Protein AF-A0AAD9D7L5-F1 (afdb_monomer_lite)

pLDDT: mean 93.67, std 9.61, range [41.91, 98.69]

Structure (mmCIF, N/CA/C/O backbone):
data_AF-A0AAD9D7L5-F1
#
_entry.id   AF-A0AAD9D7L5-F1
#
loop_
_atom_site.group_PDB
_atom_site.id
_atom_site.type_symbol
_atom_site.label_atom_id
_atom_site.label_alt_id
_atom_site.label_comp_id
_atom_site.label_asym_id
_atom_site.label_entity_id
_atom_site.label_seq_id
_atom_site.pdbx_PDB_ins_code
_atom_site.Cartn_x
_atom_site.Cartn_y
_atom_site.Cartn_z
_atom_site.occupancy
_atom_site.B_iso_or_equiv
_atom_site.auth_seq_id
_atom_site.auth_comp_id
_atom_site.auth_asym_id
_atom_site.auth_atom_id
_atom_site.pdbx_PDB_model_num
ATOM 1 N N . MET A 1 1 ? -12.116 4.688 -32.430 1.00 71.94 1 MET A N 1
ATOM 2 C CA . MET A 1 1 ? -11.243 4.153 -31.362 1.00 71.94 1 MET A CA 1
ATOM 3 C C . MET A 1 1 ? -9.880 4.795 -31.527 1.00 71.94 1 MET A C 1
ATOM 5 O O . MET A 1 1 ? -9.403 4.830 -32.652 1.00 71.94 1 MET A O 1
ATOM 9 N N . ILE A 1 2 ? -9.302 5.358 -30.466 1.00 81.12 2 ILE A N 1
ATOM 10 C CA . ILE A 1 2 ? -7.922 5.867 -30.509 1.00 81.12 2 ILE A CA 1
ATOM 11 C C . ILE A 1 2 ? -7.004 4.633 -30.511 1.00 81.12 2 ILE A C 1
ATOM 13 O O . ILE A 1 2 ? -7.191 3.784 -29.635 1.00 81.12 2 ILE A O 1
ATOM 17 N N . PRO A 1 3 ? -6.096 4.463 -31.491 1.00 88.81 3 PRO A N 1
ATOM 18 C CA . PRO A 1 3 ? -5.187 3.322 -31.501 1.00 88.81 3 PRO A CA 1
ATOM 19 C C . PRO A 1 3 ? -4.292 3.359 -30.258 1.00 88.81 3 PRO A C 1
ATOM 21 O O . PRO A 1 3 ? -3.844 4.429 -29.842 1.00 88.81 3 PRO A O 1
ATOM 24 N N . LEU A 1 4 ? -4.049 2.196 -29.652 1.00 91.31 4 LEU A N 1
ATOM 25 C CA . LEU A 1 4 ? -3.085 2.085 -28.559 1.00 91.31 4 LEU A CA 1
ATOM 26 C C . LEU A 1 4 ? -1.665 2.320 -29.093 1.00 91.31 4 LEU A C 1
ATOM 28 O O . LEU A 1 4 ? -1.385 1.929 -30.231 1.00 91.31 4 LEU A O 1
ATOM 32 N N . PRO A 1 5 ? -0.774 2.935 -28.295 1.00 93.75 5 PRO A N 1
ATOM 33 C CA . PRO A 1 5 ? 0.618 3.095 -28.687 1.00 93.75 5 PRO A CA 1
ATOM 34 C C . PRO A 1 5 ? 1.273 1.726 -28.877 1.00 93.75 5 PRO A C 1
ATOM 36 O O . PRO A 1 5 ? 0.956 0.769 -28.166 1.00 93.75 5 PRO A O 1
ATOM 39 N N . THR A 1 6 ? 2.212 1.635 -29.815 1.00 95.56 6 THR A N 1
ATOM 40 C CA . THR A 1 6 ? 3.075 0.457 -29.925 1.00 95.56 6 THR A CA 1
ATOM 41 C C . THR A 1 6 ? 4.044 0.407 -28.745 1.00 95.56 6 THR A C 1
ATOM 43 O O . THR A 1 6 ? 4.292 1.413 -28.071 1.00 95.56 6 THR A O 1
ATOM 46 N N . PHE A 1 7 ? 4.625 -0.767 -28.492 1.00 94.62 7 PHE A N 1
ATOM 47 C CA . PHE A 1 7 ? 5.627 -0.912 -27.437 1.00 94.62 7 PHE A CA 1
ATOM 48 C C . PHE A 1 7 ? 6.818 0.033 -27.666 1.00 94.62 7 PHE A C 1
ATOM 50 O O . PHE A 1 7 ? 7.232 0.726 -26.740 1.00 94.62 7 PHE A O 1
ATOM 57 N N . GLU A 1 8 ? 7.306 0.149 -28.903 1.00 95.62 8 GLU A N 1
ATOM 58 C CA . GLU A 1 8 ? 8.408 1.052 -29.264 1.00 95.62 8 GLU A CA 1
ATOM 59 C C . GLU A 1 8 ? 8.083 2.525 -28.977 1.00 95.62 8 GLU A C 1
ATOM 61 O O . GLU A 1 8 ? 8.898 3.237 -28.393 1.00 95.62 8 GLU A O 1
ATOM 66 N N . GLN A 1 9 ? 6.865 2.976 -29.305 1.00 95.69 9 GLN A N 1
ATOM 67 C CA . GLN A 1 9 ? 6.417 4.346 -29.029 1.00 95.69 9 GLN A CA 1
ATOM 68 C C . GLN A 1 9 ? 6.373 4.657 -27.529 1.00 95.69 9 GLN A C 1
ATOM 70 O O . GLN A 1 9 ? 6.647 5.789 -27.119 1.00 95.69 9 GLN A O 1
ATOM 75 N N . LEU A 1 10 ? 6.027 3.660 -26.711 1.00 95.62 10 LEU A N 1
ATOM 76 C CA . LEU A 1 10 ? 5.966 3.790 -25.259 1.00 95.62 10 LEU A CA 1
ATOM 77 C C . LEU A 1 10 ? 7.346 3.647 -24.596 1.00 95.62 10 LEU A C 1
ATOM 79 O O . LEU A 1 10 ? 7.545 4.168 -23.502 1.00 95.62 10 LEU A O 1
ATOM 83 N N . SER A 1 11 ? 8.312 3.012 -25.264 1.00 95.69 11 SER A N 1
ATOM 84 C CA . SER A 1 11 ? 9.635 2.656 -24.727 1.00 95.69 11 SER A CA 1
ATOM 85 C C . SER A 1 11 ? 10.658 3.798 -24.758 1.00 95.69 11 SER A C 1
ATOM 87 O O . SER A 1 11 ? 11.853 3.586 -24.946 1.00 95.69 11 SER A O 1
ATOM 89 N N . THR A 1 12 ? 10.199 5.034 -24.559 1.00 97.25 12 THR A N 1
ATOM 90 C CA . THR A 1 12 ? 11.064 6.214 -24.446 1.00 97.25 12 THR A CA 1
ATOM 91 C C . THR A 1 12 ? 10.778 6.953 -23.146 1.00 97.25 12 THR A C 1
ATOM 93 O O . THR A 1 12 ? 9.644 6.968 -22.661 1.00 97.25 12 THR A O 1
ATOM 96 N N . VAL A 1 13 ? 11.801 7.606 -22.584 1.00 97.31 13 VAL A N 1
ATOM 97 C CA . VAL A 1 13 ? 11.660 8.389 -21.344 1.00 97.31 13 VAL A CA 1
ATOM 98 C C . VAL A 1 13 ? 10.530 9.428 -21.449 1.00 97.31 13 VAL A C 1
ATOM 100 O O . VAL A 1 13 ? 9.683 9.444 -20.553 1.00 97.31 13 VAL A O 1
ATOM 103 N N . PRO A 1 14 ? 10.432 10.252 -22.519 1.00 97.94 14 PRO A N 1
ATOM 104 C CA . PRO A 1 14 ? 9.360 11.240 -22.621 1.00 97.94 14 PRO A CA 1
ATOM 105 C C . PRO A 1 14 ? 7.969 10.603 -22.698 1.00 97.94 14 PRO A C 1
ATOM 107 O O . PRO A 1 14 ? 7.055 11.081 -22.023 1.00 97.94 14 PRO A O 1
ATOM 110 N N . SER A 1 15 ? 7.799 9.515 -23.462 1.00 97.50 15 SER A N 1
ATOM 111 C CA . SER A 1 15 ? 6.505 8.827 -23.565 1.00 97.50 15 SER A CA 1
ATOM 112 C C . SER A 1 15 ? 6.079 8.205 -22.236 1.00 97.50 15 SER A C 1
ATOM 114 O O . SER A 1 15 ? 4.926 8.373 -21.832 1.00 97.50 15 SER A O 1
ATOM 116 N N . MET A 1 16 ? 6.989 7.532 -21.523 1.00 98.19 16 MET A N 1
ATOM 117 C CA . MET A 1 16 ? 6.684 6.941 -20.216 1.00 98.19 16 MET A CA 1
ATOM 118 C C . MET A 1 16 ? 6.339 8.006 -19.178 1.00 98.19 16 MET A C 1
ATOM 120 O O . MET A 1 16 ? 5.327 7.877 -18.492 1.00 98.19 16 MET A O 1
ATOM 124 N N . ALA A 1 17 ? 7.135 9.077 -19.096 1.00 98.25 17 ALA A N 1
ATOM 125 C CA . ALA A 1 17 ? 6.890 10.175 -18.166 1.00 98.25 17 ALA A CA 1
ATOM 126 C C . ALA A 1 17 ? 5.546 10.858 -18.454 1.00 98.25 17 ALA A C 1
ATOM 128 O O . ALA A 1 17 ? 4.742 11.055 -17.544 1.00 98.25 17 ALA A O 1
ATOM 129 N N . THR A 1 18 ? 5.262 11.151 -19.727 1.00 98.00 18 THR A N 1
ATOM 130 C CA . THR A 1 18 ? 3.978 11.732 -20.148 1.00 98.00 18 THR A CA 1
ATOM 131 C C . THR A 1 18 ? 2.817 10.819 -19.767 1.00 98.00 18 THR A C 1
ATOM 133 O O . THR A 1 18 ? 1.838 11.275 -19.183 1.00 98.00 18 THR A O 1
ATOM 136 N N . THR A 1 19 ? 2.939 9.517 -20.024 1.00 97.94 19 THR A N 1
ATOM 137 C CA . THR A 1 19 ? 1.902 8.530 -19.698 1.00 97.94 19 THR A CA 1
ATOM 138 C C . THR A 1 19 ? 1.671 8.422 -18.188 1.00 97.94 19 THR A C 1
ATOM 140 O O . THR A 1 19 ? 0.525 8.459 -17.744 1.00 97.94 19 THR A O 1
ATOM 143 N N . ALA A 1 20 ? 2.734 8.357 -17.381 1.00 98.38 20 ALA A N 1
ATOM 144 C CA . ALA A 1 20 ? 2.629 8.327 -15.922 1.00 98.38 20 ALA A CA 1
ATOM 145 C C . ALA A 1 20 ? 1.966 9.599 -15.365 1.0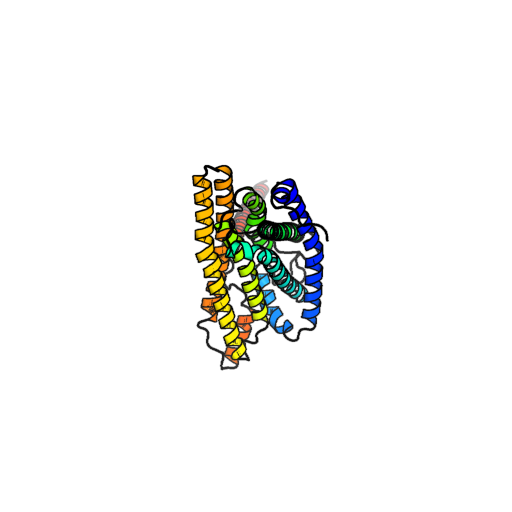0 98.38 20 ALA A C 1
ATOM 147 O O . ALA A 1 20 ? 1.115 9.516 -14.482 1.00 98.38 20 ALA A O 1
ATOM 148 N N . LEU A 1 21 ? 2.288 10.775 -15.916 1.00 98.50 21 LEU A N 1
ATOM 149 C CA . LEU A 1 21 ? 1.649 12.039 -15.536 1.00 98.50 21 LEU A CA 1
ATOM 150 C C . LEU A 1 21 ? 0.170 12.090 -15.937 1.00 98.50 21 LEU A C 1
ATOM 152 O O . LEU A 1 21 ? -0.657 12.554 -15.154 1.00 98.50 21 LEU A O 1
ATOM 156 N N . LEU A 1 22 ? -0.187 11.579 -17.118 1.00 98.19 22 LEU A N 1
ATOM 157 C CA . LEU A 1 22 ? -1.586 11.447 -17.531 1.00 98.19 22 LEU A CA 1
ATOM 158 C C . LEU A 1 22 ? -2.364 10.531 -16.578 1.00 98.19 22 LEU A C 1
ATOM 160 O O . LEU A 1 22 ? -3.476 10.878 -16.175 1.00 98.19 22 LEU A O 1
ATOM 164 N N . PHE A 1 23 ? -1.771 9.413 -16.148 1.00 98.56 23 PHE A N 1
ATOM 165 C CA . PHE A 1 23 ? -2.361 8.573 -15.108 1.00 98.56 23 PHE A CA 1
ATOM 166 C C . PHE A 1 23 ? -2.461 9.298 -13.761 1.00 98.56 23 PHE A C 1
ATOM 168 O O . PHE A 1 23 ? -3.504 9.220 -13.120 1.00 98.56 23 PHE A O 1
ATOM 175 N N . ALA A 1 24 ? -1.451 10.066 -13.346 1.00 98.44 24 ALA A N 1
ATOM 176 C CA . ALA A 1 24 ? -1.520 10.862 -12.117 1.00 98.44 24 ALA A CA 1
ATOM 177 C C . ALA A 1 24 ? -2.679 11.879 -12.146 1.00 98.44 24 ALA A C 1
ATOM 179 O O . ALA A 1 24 ? -3.421 12.022 -11.168 1.00 98.44 24 ALA A O 1
ATOM 180 N N . ILE A 1 25 ? -2.898 12.544 -13.285 1.00 98.31 25 ILE A N 1
ATOM 181 C CA . ILE A 1 25 ? -4.044 13.443 -13.500 1.00 98.31 25 ILE A CA 1
ATOM 182 C C . ILE A 1 25 ? -5.359 12.661 -13.423 1.00 98.31 25 ILE A C 1
ATOM 184 O O . ILE A 1 25 ? -6.292 13.079 -12.734 1.00 98.31 25 ILE A O 1
ATOM 188 N N . PHE A 1 26 ? -5.432 11.504 -14.082 1.00 98.12 26 PHE A N 1
ATOM 189 C CA . PHE A 1 26 ? -6.598 10.627 -14.017 1.00 98.12 26 PHE A CA 1
ATOM 190 C C . PHE A 1 26 ? -6.929 10.213 -12.573 1.00 98.12 26 PHE A C 1
ATOM 192 O O . PHE A 1 26 ? -8.091 10.299 -12.161 1.00 98.12 26 PHE A O 1
ATOM 199 N N . TRP A 1 27 ? -5.927 9.823 -11.781 1.00 98.19 27 TRP A N 1
ATOM 200 C CA . TRP A 1 27 ? -6.101 9.442 -10.377 1.00 98.19 27 TRP A CA 1
ATOM 201 C C . TRP A 1 27 ? -6.512 10.618 -9.492 1.00 98.19 27 TRP A C 1
ATOM 203 O O . TRP A 1 27 ? -7.373 10.445 -8.629 1.00 98.19 27 TRP A O 1
ATOM 213 N N . THR A 1 28 ? -6.008 11.823 -9.779 1.00 97.75 28 THR A N 1
ATOM 214 C CA . THR A 1 28 ? -6.399 13.067 -9.090 1.00 97.75 28 THR A CA 1
ATOM 215 C C . THR A 1 28 ? -7.903 13.328 -9.165 1.00 97.75 28 THR A C 1
ATOM 217 O O . THR A 1 28 ? -8.485 13.870 -8.227 1.00 97.75 28 THR A O 1
ATOM 220 N N . VAL A 1 29 ? -8.553 12.930 -10.260 1.00 97.50 29 VAL A N 1
ATOM 221 C CA . VAL A 1 29 ? -10.006 13.069 -10.423 1.00 97.50 29 VAL A CA 1
ATOM 222 C C . VAL A 1 29 ? -10.738 11.837 -9.892 1.00 97.50 29 VAL A C 1
ATOM 224 O O . VAL A 1 29 ? -11.706 11.952 -9.139 1.00 97.50 29 VAL A O 1
ATOM 227 N N . SER A 1 30 ? -10.284 10.645 -10.274 1.00 97.94 30 SER A N 1
ATOM 228 C CA . SER A 1 30 ? -11.029 9.404 -10.056 1.00 97.94 30 SER A CA 1
ATOM 229 C C . SER A 1 30 ? -11.064 8.973 -8.591 1.00 97.94 30 SER A C 1
ATOM 231 O O . SER A 1 30 ? -12.123 8.559 -8.110 1.00 97.94 30 SER A O 1
ATOM 233 N N . LEU A 1 31 ? -9.949 9.101 -7.861 1.00 97.56 31 LEU A N 1
ATOM 234 C CA . LEU A 1 31 ? -9.873 8.639 -6.473 1.00 97.56 31 LEU A CA 1
ATOM 235 C C . LEU A 1 31 ? -10.731 9.470 -5.522 1.00 97.56 31 LEU A C 1
ATOM 237 O O . LEU A 1 31 ? -11.587 8.873 -4.872 1.00 97.56 31 LEU A O 1
ATOM 241 N N . PRO A 1 32 ? -10.642 10.814 -5.476 1.00 97.31 32 PRO A N 1
ATOM 242 C CA . PRO A 1 32 ? -11.500 11.595 -4.585 1.00 97.31 32 PRO A CA 1
ATOM 243 C C . PRO A 1 32 ? -12.998 11.388 -4.851 1.00 97.31 32 PRO A C 1
ATOM 245 O O . PRO A 1 32 ? -13.811 11.391 -3.923 1.00 97.31 32 PRO A O 1
ATOM 248 N N . LEU A 1 33 ? -13.386 11.176 -6.116 1.00 98.06 33 LEU A N 1
ATOM 249 C CA . LEU A 1 33 ? -14.769 10.857 -6.477 1.00 98.06 33 LEU A CA 1
ATOM 250 C C . LEU A 1 33 ? -15.194 9.476 -5.963 1.00 98.06 33 LEU A C 1
ATOM 252 O O . LEU A 1 33 ? -16.301 9.344 -5.429 1.00 98.06 33 LEU A O 1
ATOM 256 N N . ALA A 1 34 ? -14.343 8.458 -6.113 1.00 98.06 34 ALA A N 1
ATOM 257 C CA . ALA A 1 34 ? -14.587 7.122 -5.576 1.00 98.06 34 ALA A CA 1
ATOM 258 C C . ALA A 1 34 ? -14.677 7.152 -4.044 1.00 98.06 34 ALA A C 1
ATOM 260 O O . ALA A 1 34 ? -15.661 6.670 -3.476 1.00 98.06 34 ALA A O 1
ATOM 261 N N . GLU A 1 35 ? -13.726 7.815 -3.387 1.00 97.31 35 GLU A N 1
ATOM 262 C CA . GLU A 1 35 ? -13.675 7.966 -1.937 1.00 97.31 35 GLU A CA 1
ATOM 263 C C . GLU A 1 35 ? -14.921 8.662 -1.390 1.00 97.31 35 GLU A C 1
ATOM 265 O O . GLU A 1 35 ? -15.521 8.205 -0.415 1.00 97.31 35 GLU A O 1
ATOM 270 N N . LYS A 1 36 ? -15.366 9.749 -2.030 1.00 97.69 36 LYS A N 1
ATOM 271 C CA . LYS A 1 36 ? -16.591 10.449 -1.631 1.00 97.69 36 LYS A CA 1
ATOM 272 C C . LYS A 1 36 ? -17.813 9.539 -1.756 1.00 97.69 36 LYS A C 1
ATOM 274 O O . LYS A 1 36 ? -18.631 9.486 -0.840 1.00 97.69 36 LYS A O 1
ATOM 279 N N . LYS A 1 37 ? -17.942 8.805 -2.868 1.00 98.25 37 LYS A N 1
ATOM 280 C CA . LYS A 1 37 ? -19.062 7.874 -3.091 1.00 98.25 37 LYS A CA 1
ATOM 281 C C . LYS A 1 37 ? -19.078 6.743 -2.062 1.00 98.25 37 LYS A C 1
ATOM 283 O O . LYS A 1 37 ? -20.144 6.413 -1.548 1.00 98.25 37 LYS A O 1
ATOM 288 N N . ILE A 1 38 ? -17.920 6.160 -1.754 1.00 98.06 38 ILE A N 1
ATOM 289 C CA . ILE A 1 38 ? -17.798 5.106 -0.741 1.00 98.06 38 ILE A CA 1
ATOM 290 C C . ILE A 1 38 ? -18.108 5.679 0.648 1.00 98.06 38 ILE A C 1
ATOM 292 O O . ILE A 1 38 ? -18.925 5.105 1.359 1.00 98.06 38 ILE A O 1
ATOM 296 N N . ALA A 1 39 ? -17.554 6.839 1.013 1.00 97.50 39 ALA A N 1
ATOM 297 C CA . ALA A 1 39 ? -17.794 7.474 2.311 1.00 97.50 39 ALA A CA 1
ATOM 298 C C . ALA A 1 39 ? -19.278 7.807 2.546 1.00 97.50 39 ALA A C 1
ATOM 300 O O . ALA A 1 39 ? -19.784 7.605 3.648 1.00 97.50 39 ALA A O 1
ATOM 301 N N . LEU A 1 40 ? -20.002 8.256 1.515 1.00 97.31 40 LEU A N 1
ATOM 302 C CA . LEU A 1 40 ? -21.452 8.449 1.610 1.00 97.31 40 LEU A CA 1
ATOM 303 C C . LEU A 1 40 ? -22.160 7.126 1.928 1.00 97.31 40 LEU A C 1
ATOM 305 O O . LEU A 1 40 ? -22.876 7.055 2.920 1.00 97.31 40 LEU A O 1
ATOM 309 N N . LYS A 1 41 ? -21.861 6.052 1.185 1.00 97.75 41 LYS A N 1
ATOM 310 C CA . LYS A 1 41 ? -22.438 4.719 1.440 1.00 97.75 41 LYS A CA 1
ATOM 311 C C . LYS A 1 41 ? -22.108 4.162 2.828 1.00 97.75 41 LYS A C 1
ATOM 313 O O . LYS A 1 41 ? -22.918 3.436 3.393 1.00 97.75 41 LYS A O 1
ATOM 318 N N . LEU A 1 42 ? -20.934 4.480 3.378 1.00 96.56 42 LEU A N 1
ATOM 319 C CA . LEU A 1 42 ? -20.555 4.067 4.733 1.00 96.56 42 LEU A CA 1
ATOM 320 C C . LEU A 1 42 ? -21.418 4.735 5.810 1.00 96.56 42 LEU A C 1
ATOM 322 O O . LEU A 1 42 ? -21.612 4.144 6.864 1.00 96.56 42 LEU A O 1
ATOM 326 N N . THR A 1 43 ? -21.946 5.934 5.553 1.00 95.25 43 THR A N 1
ATOM 327 C CA . THR A 1 43 ? -22.784 6.661 6.523 1.00 95.25 43 THR A CA 1
ATOM 328 C C . THR A 1 43 ? -24.098 5.929 6.792 1.00 95.25 43 THR A C 1
ATOM 330 O O . THR A 1 43 ? -24.551 5.891 7.932 1.00 95.25 43 THR A O 1
ATOM 333 N N . ASP A 1 44 ? -24.646 5.277 5.768 1.00 96.31 44 ASP A N 1
ATOM 334 C CA . ASP A 1 44 ? -25.911 4.542 5.854 1.00 96.31 44 ASP A CA 1
ATOM 335 C C . ASP A 1 44 ? -25.711 3.047 6.179 1.00 96.31 44 ASP A C 1
ATOM 337 O O . ASP A 1 44 ? -26.670 2.286 6.323 1.00 96.31 44 ASP A O 1
ATOM 341 N N . ALA A 1 45 ? -24.461 2.583 6.276 1.00 97.38 45 ALA A N 1
ATOM 342 C CA . ALA A 1 45 ? -24.158 1.174 6.472 1.00 97.38 45 ALA A CA 1
ATOM 343 C C . ALA A 1 45 ? -24.363 0.748 7.935 1.00 97.38 45 ALA A C 1
ATOM 345 O O . ALA A 1 45 ? -23.635 1.170 8.831 1.00 97.38 45 ALA A O 1
ATOM 346 N N . ALA A 1 46 ? -25.282 -0.193 8.175 1.00 97.56 46 ALA A N 1
ATOM 347 C CA . ALA A 1 46 ? -25.617 -0.677 9.522 1.00 97.56 46 ALA A CA 1
ATOM 348 C C . ALA A 1 46 ? -24.422 -1.251 10.320 1.00 97.56 46 ALA A C 1
ATOM 350 O O . ALA A 1 46 ? -24.441 -1.264 11.548 1.00 97.56 46 ALA A O 1
ATOM 351 N N . TRP A 1 47 ? -23.376 -1.731 9.641 1.00 96.31 47 TRP A N 1
ATOM 352 C CA . TRP A 1 47 ? -22.165 -2.270 10.271 1.00 96.31 47 TRP A CA 1
ATOM 353 C C . TRP A 1 47 ? -21.100 -1.204 10.571 1.00 96.31 47 TRP A C 1
ATOM 355 O O . TRP A 1 47 ? -20.164 -1.482 11.326 1.00 96.31 47 TRP A O 1
ATOM 365 N N . TRP A 1 48 ? -21.217 0.005 10.007 1.00 97.56 48 TRP A N 1
ATOM 366 C CA . TRP A 1 48 ? -20.201 1.051 10.134 1.00 97.56 48 TRP A CA 1
ATOM 367 C C . TRP A 1 48 ? -19.888 1.423 11.592 1.00 97.56 48 TRP A C 1
ATOM 369 O O . TRP A 1 48 ? -18.701 1.433 11.928 1.00 97.56 48 TRP A O 1
ATOM 379 N N . PRO A 1 49 ? -20.872 1.595 12.504 1.00 96.19 49 PRO A N 1
ATOM 380 C CA . PRO A 1 49 ? -20.584 1.898 13.909 1.00 96.19 49 PRO A CA 1
ATOM 381 C C . PRO A 1 49 ? -19.635 0.889 14.580 1.00 96.19 49 PRO A C 1
ATOM 383 O O . PRO A 1 49 ? -18.798 1.266 15.402 1.00 96.19 49 PRO A O 1
ATOM 386 N N . GLY A 1 50 ? -19.711 -0.392 14.196 1.00 93.44 50 GLY A N 1
ATOM 387 C CA . GLY A 1 50 ? -18.803 -1.438 14.677 1.00 93.44 50 GLY A CA 1
ATOM 388 C C . GLY A 1 50 ? -17.376 -1.317 14.127 1.00 93.44 50 GLY A C 1
ATOM 389 O O . GLY A 1 50 ? -16.415 -1.628 14.834 1.00 93.44 50 GLY A O 1
ATOM 390 N N . ALA A 1 51 ? -17.227 -0.806 12.903 1.00 96.00 51 ALA A N 1
ATOM 391 C CA . ALA A 1 51 ? -15.950 -0.643 12.210 1.00 96.00 51 ALA A CA 1
ATOM 392 C C . ALA A 1 51 ? -15.202 0.655 12.575 1.00 96.00 51 ALA A C 1
ATOM 394 O O . ALA A 1 51 ? -13.982 0.727 12.381 1.00 96.00 51 ALA A O 1
ATOM 395 N N . VAL A 1 52 ? -15.881 1.660 13.149 1.00 96.44 52 VAL A N 1
ATOM 396 C CA . VAL A 1 52 ? -15.262 2.944 13.539 1.00 96.44 52 VAL A CA 1
ATOM 397 C C . VAL A 1 52 ? -14.089 2.729 14.491 1.00 96.44 52 VAL A C 1
ATOM 399 O O . VAL A 1 52 ? -12.988 3.214 14.238 1.00 96.44 52 VAL A O 1
ATOM 402 N N . SER A 1 53 ? -14.290 1.997 15.592 1.00 95.19 53 SER A N 1
ATOM 403 C CA . SER A 1 53 ? -13.245 1.852 16.614 1.00 95.19 53 SER A CA 1
ATOM 404 C C . SER A 1 53 ? -12.002 1.103 16.108 1.00 95.19 53 SER A C 1
ATOM 406 O O . SER A 1 53 ? -10.903 1.609 16.347 1.00 95.19 53 SER A O 1
ATOM 408 N N . PRO A 1 54 ? -12.115 -0.044 15.405 1.00 94.50 54 PRO A N 1
ATOM 409 C CA . PRO A 1 54 ? -10.963 -0.680 14.762 1.00 94.50 54 PRO A CA 1
ATOM 410 C C . PRO A 1 54 ? -10.249 0.242 13.768 1.00 94.50 54 PRO A C 1
ATOM 412 O O . PRO A 1 54 ? -9.021 0.301 13.759 1.00 94.50 54 PRO A O 1
ATOM 415 N N . THR A 1 55 ? -11.003 1.021 12.988 1.00 96.00 55 THR A N 1
ATOM 416 C CA . THR A 1 55 ? -10.429 1.966 12.021 1.00 96.00 55 THR A CA 1
ATOM 417 C C . THR A 1 55 ? -9.649 3.080 12.716 1.00 96.00 55 THR A C 1
ATOM 419 O O . THR A 1 55 ? -8.502 3.338 12.359 1.00 96.00 55 THR A O 1
ATOM 422 N N . LYS A 1 56 ? -10.201 3.692 13.772 1.00 95.69 56 LYS A N 1
ATOM 423 C CA . LYS A 1 56 ? -9.476 4.688 14.580 1.00 95.69 56 LYS A CA 1
ATOM 424 C C . LYS A 1 56 ? -8.211 4.104 15.196 1.00 95.69 56 LYS A C 1
ATOM 426 O O . LYS A 1 56 ? -7.162 4.738 15.156 1.00 95.69 56 LYS A O 1
ATOM 431 N N . SER A 1 57 ? -8.292 2.878 15.721 1.00 92.75 57 SER A N 1
ATOM 432 C CA . SER A 1 57 ? -7.113 2.179 16.232 1.00 92.75 57 SER A CA 1
ATOM 433 C C . SER A 1 57 ? -6.019 2.075 15.169 1.00 92.75 57 SER A C 1
ATOM 435 O O . SER A 1 57 ? -4.848 2.207 15.517 1.00 92.75 57 SER A O 1
ATOM 437 N N . MET A 1 58 ? -6.392 1.861 13.904 1.00 92.56 58 MET A N 1
ATOM 438 C CA . MET A 1 58 ? -5.430 1.651 12.821 1.00 92.56 58 MET A CA 1
ATOM 439 C C . MET A 1 58 ? -4.734 2.962 12.499 1.00 92.56 58 MET A C 1
ATOM 441 O O . MET A 1 58 ? -3.513 3.011 12.389 1.00 92.56 58 MET A O 1
ATOM 445 N N . MET A 1 59 ? -5.503 4.048 12.465 1.00 95.25 59 MET A N 1
ATOM 446 C CA . MET A 1 59 ? -4.967 5.396 12.327 1.00 95.25 59 MET A CA 1
ATOM 447 C C . MET A 1 59 ? -3.996 5.741 13.464 1.00 95.25 59 MET A C 1
ATOM 449 O O . MET A 1 59 ? -2.938 6.311 13.215 1.00 95.25 59 MET A O 1
ATOM 453 N N . TYR A 1 60 ? -4.281 5.350 14.709 1.00 94.06 60 TYR A N 1
ATOM 454 C CA . TYR A 1 60 ? -3.357 5.599 15.823 1.00 94.06 60 TYR A CA 1
ATOM 455 C C . TYR A 1 60 ? -1.998 4.913 15.637 1.00 94.06 60 TYR A C 1
ATOM 457 O O . TYR A 1 60 ? -0.970 5.482 16.010 1.00 94.06 60 TYR A O 1
ATOM 465 N N . ASN A 1 61 ? -1.966 3.726 15.026 1.00 86.81 61 ASN A N 1
ATOM 466 C CA . ASN A 1 61 ? -0.709 3.035 14.719 1.00 86.81 61 ASN A CA 1
ATOM 467 C C . ASN A 1 61 ? 0.114 3.773 13.658 1.00 86.81 61 ASN A C 1
ATOM 469 O O . ASN A 1 61 ? 1.340 3.732 13.696 1.00 86.81 61 ASN A O 1
ATOM 473 N N . PHE A 1 62 ? -0.560 4.506 12.774 1.00 91.00 62 PHE A N 1
ATOM 474 C CA . PHE A 1 62 ? 0.046 5.404 11.794 1.00 91.00 62 PHE A CA 1
ATOM 475 C C . PHE A 1 62 ? 0.380 6.799 12.351 1.00 91.00 62 PHE A C 1
ATOM 477 O O . PHE A 1 62 ? 0.711 7.710 11.597 1.00 91.00 62 PHE A O 1
ATOM 484 N N . GLY A 1 63 ? 0.314 6.983 13.673 1.00 93.56 63 GLY A N 1
ATOM 485 C CA . GLY A 1 63 ? 0.724 8.220 14.340 1.00 93.56 63 GLY A CA 1
ATOM 486 C C . GLY A 1 63 ? -0.375 9.274 14.469 1.00 93.56 63 GLY A C 1
ATOM 487 O O . GLY A 1 63 ? -0.099 10.369 14.954 1.00 93.56 63 GLY A O 1
ATOM 488 N N . TYR A 1 64 ? -1.622 8.977 14.085 1.00 95.88 64 TYR A N 1
ATOM 489 C CA . TYR A 1 64 ? -2.718 9.918 14.324 1.00 95.88 64 TYR A CA 1
ATOM 490 C C . TYR A 1 64 ? -2.959 10.085 15.834 1.00 95.88 64 TYR A C 1
ATOM 492 O O . TYR A 1 64 ? -2.916 9.097 16.578 1.00 95.88 64 TYR A O 1
ATOM 500 N N . PRO A 1 65 ? -3.217 11.312 16.321 1.00 95.25 65 PRO A N 1
ATOM 501 C CA . PRO A 1 65 ? -3.372 11.544 17.748 1.00 95.25 65 PRO A CA 1
ATOM 502 C C . PRO A 1 65 ? -4.747 11.081 18.240 1.00 95.25 65 PRO A C 1
ATOM 504 O O . PRO A 1 65 ? -5.771 11.327 17.603 1.00 95.25 65 PRO A O 1
ATOM 507 N N . LYS A 1 66 ? -4.767 10.412 19.398 1.00 94.75 66 LYS A N 1
ATOM 508 C CA . LYS A 1 66 ? -6.016 10.043 20.085 1.00 94.75 66 LYS A CA 1
ATOM 509 C C . LYS A 1 66 ? -6.735 11.275 20.624 1.00 94.75 66 LYS A C 1
ATOM 511 O O . LYS A 1 66 ? -7.937 11.405 20.440 1.00 94.75 66 LYS A O 1
ATOM 516 N N . GLU A 1 67 ? -5.964 12.160 21.247 1.00 96.00 67 GLU A N 1
ATOM 517 C CA . GLU A 1 67 ? -6.442 13.388 21.874 1.00 96.00 67 GLU A CA 1
ATOM 518 C C . GLU A 1 67 ? -6.301 14.597 20.933 1.00 96.00 67 GLU A C 1
ATOM 520 O O . GLU A 1 67 ? -5.452 14.578 20.032 1.00 96.00 67 GLU A O 1
ATOM 525 N N . PRO A 1 68 ? -7.078 15.668 21.161 1.00 97.19 68 PRO A N 1
ATOM 526 C CA . PRO A 1 68 ? -6.880 16.978 20.552 1.00 97.19 68 PRO A CA 1
ATOM 527 C C . PRO A 1 68 ? -5.424 17.461 20.529 1.00 97.19 68 PRO A C 1
ATOM 529 O O . PRO A 1 68 ? -4.698 17.411 21.521 1.00 97.19 68 PRO A O 1
ATOM 532 N N . THR A 1 69 ? -4.998 18.001 19.390 1.00 96.44 69 THR A N 1
ATOM 533 C CA . THR A 1 69 ? -3.712 18.687 19.208 1.00 96.44 69 THR A CA 1
ATOM 534 C C . THR A 1 69 ? -3.902 19.930 18.345 1.00 96.44 69 THR A C 1
ATOM 536 O O . THR A 1 69 ? -4.902 20.060 17.648 1.00 96.44 69 THR A O 1
ATOM 539 N N . LYS A 1 70 ? -2.899 20.816 18.283 1.00 95.81 70 LYS A N 1
ATOM 540 C CA . LYS A 1 70 ? -2.944 21.998 17.400 1.00 95.81 70 LYS A CA 1
ATOM 541 C C . LYS A 1 70 ? -3.242 21.653 15.931 1.00 95.81 70 LYS A C 1
ATOM 543 O O . LYS A 1 70 ? -3.865 22.444 15.236 1.00 95.81 70 LYS A O 1
ATOM 548 N N . ARG A 1 71 ? -2.768 20.497 15.454 1.00 94.81 71 ARG A N 1
ATOM 549 C CA . ARG A 1 71 ? -2.951 20.042 14.067 1.00 94.81 71 ARG A CA 1
ATOM 550 C C . ARG A 1 71 ? -4.229 19.219 13.870 1.00 94.81 71 ARG A C 1
ATOM 552 O O . ARG A 1 71 ? -4.758 19.174 12.768 1.00 94.81 71 ARG A O 1
ATOM 559 N N . PHE A 1 72 ? -4.699 18.574 14.931 1.00 96.75 72 PHE A N 1
ATOM 560 C CA . PHE A 1 72 ? -5.901 17.747 14.954 1.00 96.75 72 PHE A CA 1
ATOM 561 C C . PHE A 1 72 ? -6.762 18.210 16.133 1.00 96.75 72 PHE A C 1
ATOM 563 O O . PHE A 1 72 ? -6.690 17.581 17.191 1.00 96.75 72 PHE A O 1
ATOM 570 N N . PRO A 1 73 ? -7.504 19.324 16.003 1.00 96.00 73 PRO A N 1
ATOM 571 C CA . PRO A 1 73 ? -8.208 19.944 17.129 1.00 96.00 73 PRO A CA 1
ATOM 572 C C . PRO A 1 73 ? -9.206 19.000 17.808 1.00 96.00 73 PRO A C 1
ATOM 574 O O . PRO A 1 73 ? -9.395 19.097 19.010 1.00 96.00 73 PRO A O 1
ATOM 577 N N . ASP A 1 74 ? -9.744 18.026 17.072 1.00 96.94 74 ASP A N 1
ATOM 578 C CA . ASP A 1 74 ? -10.708 17.046 17.586 1.00 96.94 74 ASP A CA 1
ATOM 579 C C . ASP A 1 74 ? -10.119 15.625 17.712 1.00 96.94 74 ASP A C 1
ATOM 581 O O . ASP A 1 74 ? -10.854 14.644 17.846 1.00 96.94 74 ASP A O 1
ATOM 585 N N . GLY A 1 75 ? -8.792 15.477 17.597 1.00 96.31 75 GLY A N 1
ATOM 586 C CA . GLY A 1 75 ? -8.151 14.165 17.466 1.00 96.31 75 GLY A CA 1
ATOM 587 C C . GLY A 1 75 ? -8.650 13.404 16.225 1.00 96.31 75 GLY A C 1
ATOM 588 O O . GLY A 1 75 ? -8.927 13.999 15.179 1.00 96.31 75 GLY A O 1
ATOM 589 N N . VAL A 1 76 ? -8.768 12.073 16.314 1.00 96.88 76 VAL A N 1
ATOM 590 C CA . VAL A 1 76 ? -9.396 11.265 15.250 1.00 96.88 76 VAL A CA 1
ATOM 591 C C . VAL A 1 76 ? -10.913 11.214 15.433 1.00 96.88 76 VAL A C 1
ATOM 593 O O . VAL A 1 76 ? -11.452 10.460 16.255 1.00 96.88 76 VAL A O 1
ATOM 596 N N . THR A 1 77 ? -11.622 11.961 14.592 1.00 97.38 77 THR A N 1
ATOM 597 C CA . THR A 1 77 ? -13.089 11.950 14.519 1.00 97.38 77 THR A CA 1
ATOM 598 C C . THR A 1 77 ? -13.619 10.722 13.774 1.00 97.38 77 THR A C 1
ATOM 600 O O . THR A 1 77 ? -12.878 9.986 13.120 1.00 97.38 77 THR A O 1
ATOM 603 N N . GLU A 1 78 ? -14.923 10.459 13.879 1.00 97.38 78 GLU A N 1
ATOM 604 C CA . GLU A 1 78 ? -15.563 9.407 13.079 1.00 97.38 78 GLU A CA 1
ATOM 605 C C . GLU A 1 78 ? -15.514 9.715 11.578 1.00 97.38 78 GLU A C 1
ATOM 607 O O . GLU A 1 78 ? -15.201 8.827 10.788 1.00 97.38 78 GLU A O 1
ATOM 612 N N . SER A 1 79 ? -15.740 10.973 11.181 1.00 97.69 79 SER A N 1
ATOM 613 C CA . SER A 1 79 ? -15.644 11.364 9.770 1.00 97.69 79 SER A CA 1
ATOM 614 C C . SER A 1 79 ? -14.243 11.129 9.214 1.00 97.69 79 SER A C 1
ATOM 616 O O . SER A 1 79 ? -14.109 10.653 8.092 1.00 97.69 79 SER A O 1
ATOM 618 N N . LEU A 1 80 ? -13.197 11.415 9.997 1.00 97.38 80 LEU A N 1
ATOM 619 C CA . LEU A 1 80 ? -11.824 11.166 9.571 1.00 97.38 80 LEU A CA 1
ATOM 620 C C . LEU A 1 80 ? -11.534 9.662 9.433 1.00 97.38 80 LEU A C 1
ATOM 622 O O . LEU A 1 80 ? -10.877 9.254 8.478 1.00 97.38 80 LEU A O 1
ATOM 626 N N . ALA A 1 81 ? -12.061 8.833 10.340 1.00 97.69 81 ALA A N 1
ATOM 627 C CA . ALA A 1 81 ? -11.967 7.376 10.233 1.00 97.69 81 ALA A CA 1
ATOM 628 C C . ALA A 1 81 ? -12.702 6.837 8.996 1.00 97.69 81 ALA A C 1
ATOM 630 O O . ALA A 1 81 ? -12.180 5.973 8.296 1.00 97.69 81 ALA A O 1
ATOM 631 N N . ARG A 1 82 ? -13.884 7.378 8.689 1.00 98.00 82 ARG A N 1
ATOM 632 C CA . ARG A 1 82 ? -14.659 7.033 7.490 1.00 98.00 82 ARG A CA 1
ATOM 633 C C . ARG A 1 82 ? -13.909 7.367 6.210 1.00 98.00 82 ARG A C 1
ATOM 635 O O . ARG A 1 82 ? -13.812 6.520 5.325 1.00 98.00 82 ARG A O 1
ATOM 642 N N . ASP A 1 83 ? -13.339 8.565 6.142 1.00 97.56 83 ASP A N 1
ATOM 643 C CA . ASP A 1 83 ? -12.520 8.996 5.011 1.00 97.56 83 ASP A CA 1
ATOM 644 C C . ASP A 1 83 ? -11.288 8.095 4.850 1.00 97.56 83 ASP A C 1
ATOM 646 O O . ASP A 1 83 ? -10.983 7.667 3.741 1.00 97.56 83 ASP A O 1
ATOM 650 N N . PHE A 1 84 ? -10.619 7.733 5.952 1.00 97.56 84 PHE A N 1
ATOM 651 C CA . PHE A 1 84 ? -9.475 6.816 5.929 1.00 97.56 84 PHE A CA 1
ATOM 652 C C . PHE A 1 84 ? -9.852 5.418 5.414 1.00 97.56 84 PHE A C 1
ATOM 654 O O . PHE A 1 84 ? -9.152 4.846 4.576 1.00 97.56 84 PHE A O 1
ATOM 661 N N . TYR A 1 85 ? -10.966 4.859 5.894 1.00 97.81 85 TYR A N 1
ATOM 662 C CA . TYR A 1 85 ? -11.463 3.550 5.459 1.00 97.81 85 TYR A CA 1
ATOM 663 C C . TYR A 1 85 ? -11.845 3.563 3.972 1.00 97.81 85 TYR A C 1
ATOM 665 O O . TYR A 1 85 ? -11.488 2.654 3.223 1.00 97.81 85 TYR A O 1
ATOM 673 N N . SER A 1 86 ? -12.519 4.628 3.533 1.00 98.25 86 SER A N 1
ATOM 674 C CA . SER A 1 86 ? -12.887 4.852 2.135 1.00 98.25 86 SER A CA 1
ATOM 675 C C . SER A 1 86 ? -11.666 4.975 1.211 1.00 98.25 86 SER A C 1
ATOM 677 O O . SER A 1 86 ? -11.605 4.316 0.167 1.00 98.25 86 SER A O 1
ATOM 679 N N . GLY A 1 87 ? -10.663 5.754 1.629 1.00 97.44 87 GLY A N 1
ATOM 680 C CA . GLY A 1 87 ? -9.377 5.868 0.940 1.00 97.44 87 GLY A CA 1
ATOM 681 C C . GLY A 1 87 ? -8.678 4.519 0.827 1.00 97.44 87 GLY A C 1
ATOM 682 O O . GLY A 1 87 ? -8.295 4.116 -0.264 1.00 97.44 87 GLY A O 1
ATOM 683 N N . THR A 1 88 ? -8.629 3.750 1.919 1.00 96.94 88 THR A N 1
ATOM 684 C CA . THR A 1 88 ? -8.027 2.404 1.923 1.00 96.94 88 THR A CA 1
ATOM 685 C C . THR A 1 88 ? -8.660 1.498 0.862 1.00 96.94 88 THR A C 1
ATOM 687 O O . THR A 1 88 ? -7.939 0.868 0.093 1.00 96.94 88 THR A O 1
ATOM 690 N N . ILE A 1 89 ? -9.996 1.453 0.768 1.00 97.88 89 ILE A N 1
ATOM 691 C CA . ILE A 1 89 ? -10.688 0.663 -0.266 1.00 97.88 89 ILE A CA 1
ATOM 692 C C . ILE A 1 89 ? -10.325 1.159 -1.669 1.00 97.88 89 ILE A C 1
ATOM 694 O O . ILE A 1 89 ? -10.031 0.347 -2.544 1.00 97.88 89 ILE A O 1
ATOM 698 N N . SER A 1 90 ? -10.333 2.476 -1.881 1.00 98.06 90 SER A N 1
ATOM 699 C CA . SER A 1 90 ? -10.064 3.080 -3.190 1.00 98.06 90 SER A CA 1
ATOM 700 C C . SER A 1 90 ? -8.644 2.776 -3.678 1.00 98.06 90 SER A C 1
ATOM 702 O O . SER A 1 90 ? -8.473 2.379 -4.828 1.00 98.06 90 SER A O 1
ATOM 704 N N . ILE A 1 91 ? -7.651 2.854 -2.786 1.00 96.94 91 ILE A N 1
ATOM 705 C CA . ILE A 1 91 ? -6.252 2.487 -3.056 1.00 96.94 91 ILE A CA 1
ATOM 706 C C . ILE A 1 91 ? -6.136 1.004 -3.428 1.00 96.94 91 ILE A C 1
ATOM 708 O O . ILE A 1 91 ? -5.493 0.654 -4.414 1.00 96.94 91 ILE A O 1
ATOM 712 N N . CYS A 1 92 ? -6.813 0.115 -2.695 1.00 97.88 92 CYS A N 1
ATOM 713 C CA . CYS A 1 92 ? -6.797 -1.316 -3.009 1.00 97.88 92 CYS A CA 1
ATOM 714 C C . CYS A 1 92 ? -7.398 -1.616 -4.383 1.00 97.88 92 CYS A C 1
ATOM 716 O O . CYS A 1 92 ? -6.898 -2.464 -5.115 1.00 97.88 92 CYS A O 1
ATOM 718 N N . VAL A 1 93 ? -8.489 -0.937 -4.739 1.00 98.12 93 VAL A N 1
ATOM 719 C CA . VAL A 1 93 ? -9.096 -1.093 -6.063 1.00 98.12 93 VAL A CA 1
ATOM 720 C C . VAL A 1 93 ? -8.163 -0.546 -7.142 1.00 98.12 93 VAL A C 1
ATOM 722 O O . VAL A 1 93 ? -7.999 -1.205 -8.164 1.00 98.12 93 VAL A O 1
ATOM 725 N N . ALA A 1 94 ? -7.515 0.600 -6.916 1.00 98.25 94 ALA A N 1
ATOM 726 C CA . ALA A 1 94 ? -6.540 1.160 -7.850 1.00 98.25 94 ALA A CA 1
ATOM 727 C C . ALA A 1 94 ? -5.379 0.187 -8.109 1.00 98.25 94 ALA A C 1
ATOM 729 O O . ALA A 1 94 ? -5.126 -0.142 -9.264 1.00 98.25 94 ALA A O 1
ATOM 730 N N . HIS A 1 95 ? -4.758 -0.375 -7.066 1.00 98.44 95 HIS A N 1
ATOM 731 C CA . HIS A 1 95 ? -3.691 -1.363 -7.248 1.00 98.44 95 HIS A CA 1
ATOM 732 C C . HIS A 1 95 ? -4.163 -2.614 -8.001 1.00 98.44 95 HIS A C 1
ATOM 734 O O . HIS A 1 95 ? -3.462 -3.097 -8.890 1.00 98.44 95 HIS A O 1
ATOM 740 N N . ALA A 1 96 ? -5.359 -3.133 -7.703 1.00 98.44 96 ALA A N 1
ATOM 741 C CA . ALA A 1 96 ? -5.911 -4.265 -8.445 1.00 98.44 96 ALA A CA 1
ATOM 742 C C . ALA A 1 96 ? -6.128 -3.925 -9.931 1.00 98.44 96 ALA A C 1
ATOM 744 O O . ALA A 1 96 ? -5.826 -4.747 -10.801 1.00 98.44 96 ALA A O 1
ATOM 745 N N . LEU A 1 97 ? -6.614 -2.716 -10.233 1.00 98.31 97 LEU A N 1
ATOM 746 C CA . LEU A 1 97 ? -6.793 -2.231 -11.603 1.00 98.31 97 LEU A CA 1
ATOM 747 C C . LEU A 1 97 ? -5.458 -2.068 -12.335 1.00 98.31 97 LEU A C 1
ATOM 749 O O . LEU A 1 97 ? -5.381 -2.445 -13.500 1.00 98.31 97 LEU A O 1
ATOM 753 N N . CYS A 1 98 ? -4.411 -1.581 -11.665 1.00 98.56 98 CYS A N 1
ATOM 754 C CA . CYS A 1 98 ? -3.069 -1.479 -12.240 1.00 98.56 98 CYS A CA 1
ATOM 755 C C . CYS A 1 98 ? -2.442 -2.860 -12.485 1.00 98.56 98 CYS A C 1
ATOM 757 O O . CYS A 1 98 ? -1.847 -3.084 -13.535 1.00 98.56 98 CYS A O 1
ATOM 759 N N . ALA A 1 99 ? -2.603 -3.810 -11.557 1.00 98.56 99 ALA A N 1
ATOM 760 C CA . ALA A 1 99 ? -2.011 -5.147 -11.658 1.00 98.56 99 ALA A CA 1
ATOM 761 C C . ALA A 1 99 ? -2.676 -6.035 -12.719 1.00 98.56 99 ALA A C 1
ATOM 763 O O . ALA A 1 99 ? -2.012 -6.846 -13.359 1.00 98.56 99 ALA A O 1
ATOM 764 N N . THR A 1 100 ? -3.985 -5.887 -12.928 1.00 98.56 100 THR A N 1
ATOM 765 C CA . THR A 1 100 ? -4.759 -6.719 -13.866 1.00 98.56 100 THR A CA 1
ATOM 766 C C . THR A 1 100 ? -4.195 -6.762 -15.294 1.00 98.56 100 THR A C 1
ATOM 768 O O . THR A 1 100 ? -3.978 -7.868 -15.794 1.00 98.56 100 THR A O 1
ATOM 771 N N . PRO A 1 101 ? -3.895 -5.634 -15.967 1.00 98.44 101 PRO A N 1
ATOM 772 C CA . PRO A 1 101 ? -3.317 -5.659 -17.312 1.00 98.44 101 PRO A CA 1
ATOM 773 C C . PRO A 1 101 ? -1.893 -6.241 -17.370 1.00 98.44 101 PRO A C 1
ATOM 775 O O . PRO A 1 101 ? -1.429 -6.580 -18.457 1.00 98.44 101 PRO A O 1
ATOM 778 N N . MET A 1 102 ? -1.209 -6.403 -16.231 1.00 98.69 102 MET A N 1
ATOM 779 C CA . MET A 1 102 ? 0.129 -7.002 -16.157 1.00 98.69 102 MET A CA 1
ATOM 780 C C . MET A 1 102 ? 0.102 -8.541 -16.108 1.00 98.69 102 MET A C 1
ATOM 782 O O . MET A 1 102 ? 1.075 -9.191 -16.493 1.00 98.69 102 MET A O 1
ATOM 786 N N . VAL A 1 103 ? -1.003 -9.146 -15.651 1.00 98.62 103 VAL A N 1
ATOM 787 C CA . VAL A 1 103 ? -1.128 -10.603 -15.437 1.00 98.62 103 VAL A CA 1
ATOM 788 C C . VAL A 1 103 ? -0.807 -11.445 -16.677 1.00 98.62 103 VAL A C 1
ATOM 790 O O . VAL A 1 103 ? -0.127 -12.462 -16.524 1.00 98.62 103 VAL A O 1
ATOM 793 N N . PRO A 1 104 ? -1.241 -11.085 -17.902 1.00 98.56 104 PRO A N 1
ATOM 794 C CA . PRO A 1 104 ? -0.983 -11.933 -19.061 1.00 98.56 104 PRO A CA 1
ATOM 795 C C . PRO A 1 104 ? 0.511 -12.139 -19.348 1.00 98.56 104 PRO A C 1
ATOM 797 O O . PRO A 1 104 ? 0.887 -13.251 -19.711 1.00 98.56 104 PRO A O 1
ATOM 800 N N . VAL A 1 105 ? 1.361 -11.125 -19.117 1.00 98.56 105 VAL A N 1
ATOM 801 C CA . VAL A 1 105 ? 2.827 -11.260 -19.234 1.00 98.56 105 VAL A CA 1
ATOM 802 C C . VAL A 1 105 ? 3.373 -12.228 -18.187 1.00 98.56 105 VAL A C 1
ATOM 804 O O . VAL A 1 105 ? 4.210 -13.062 -18.513 1.00 98.56 105 VAL A O 1
ATOM 807 N N . LEU A 1 106 ? 2.877 -12.174 -16.947 1.00 98.00 106 LEU A N 1
ATOM 808 C CA . LEU A 1 106 ? 3.315 -13.094 -15.892 1.00 98.00 106 LEU A CA 1
ATOM 809 C C . LEU A 1 106 ? 2.998 -14.561 -16.230 1.00 98.00 106 LEU A C 1
ATOM 811 O O . LEU A 1 106 ? 3.774 -15.446 -15.887 1.00 98.00 106 LEU A O 1
ATOM 815 N N . ILE A 1 107 ? 1.861 -14.822 -16.884 1.00 98.31 107 ILE A N 1
ATOM 816 C CA . ILE A 1 107 ? 1.423 -16.182 -17.239 1.00 98.31 107 ILE A CA 1
ATOM 817 C C . ILE A 1 107 ? 2.140 -16.695 -18.490 1.00 98.31 107 ILE A C 1
ATOM 819 O O . ILE A 1 107 ? 2.533 -17.857 -18.532 1.00 98.31 107 ILE A O 1
ATOM 823 N N . ARG A 1 108 ? 2.258 -15.857 -19.526 1.00 98.06 108 ARG A N 1
ATOM 824 C CA . ARG A 1 108 ? 2.794 -16.267 -20.832 1.00 98.06 108 ARG A CA 1
ATOM 825 C C . ARG A 1 108 ? 4.303 -16.100 -20.954 1.00 98.06 108 ARG A C 1
ATOM 827 O O . ARG A 1 108 ? 4.890 -16.708 -21.831 1.00 98.06 108 ARG A O 1
ATOM 834 N N . GLY A 1 109 ? 4.920 -15.289 -20.103 1.00 98.00 109 GLY A N 1
ATOM 835 C CA . GLY A 1 109 ? 6.282 -14.818 -20.315 1.00 98.00 109 GLY A CA 1
ATOM 836 C C . GLY A 1 109 ? 6.335 -13.652 -21.304 1.00 98.00 109 GLY A C 1
ATOM 837 O O . GLY A 1 109 ? 5.405 -13.401 -22.077 1.00 98.00 109 GLY A O 1
ATOM 838 N N . TRP A 1 110 ? 7.432 -12.896 -21.250 1.00 98.31 110 TRP A N 1
ATOM 839 C CA . TRP A 1 110 ? 7.614 -11.712 -22.090 1.00 98.31 110 TRP A CA 1
ATOM 840 C C . TRP A 1 110 ? 7.776 -12.061 -23.567 1.00 98.31 110 TRP A C 1
ATOM 842 O O . TRP A 1 110 ? 7.097 -11.469 -24.400 1.00 98.31 110 TRP A O 1
ATOM 852 N N . GLU A 1 111 ? 8.637 -13.026 -23.891 1.00 98.06 111 GLU A N 1
ATOM 853 C CA . GLU A 1 111 ? 8.972 -13.356 -25.282 1.00 98.06 111 GLU A CA 1
ATOM 854 C C . GLU A 1 111 ? 7.762 -13.877 -26.066 1.00 98.06 111 GLU A C 1
ATOM 856 O O . GLU A 1 111 ? 7.510 -13.420 -27.179 1.00 98.06 111 GLU A O 1
ATOM 861 N N . ASP A 1 112 ? 6.934 -14.712 -25.435 1.00 98.06 112 ASP A N 1
ATOM 862 C CA . ASP A 1 112 ? 5.739 -15.305 -26.053 1.00 98.06 112 ASP A CA 1
ATOM 863 C C . ASP A 1 112 ? 4.516 -14.364 -26.057 1.00 98.06 112 ASP A C 1
ATOM 865 O O . ASP A 1 112 ? 3.432 -14.706 -26.545 1.00 98.06 112 ASP A O 1
ATOM 869 N N . SER A 1 113 ? 4.651 -13.162 -25.492 1.00 98.06 113 SER A N 1
ATOM 870 C CA . SER A 1 113 ? 3.572 -12.179 -25.441 1.00 98.06 113 SER A CA 1
ATOM 871 C C . SER A 1 113 ? 3.522 -11.317 -26.705 1.00 98.06 113 SER A C 1
ATOM 873 O O . SER A 1 113 ? 4.516 -10.727 -27.124 1.00 98.06 113 SER A O 1
ATOM 875 N N . SER A 1 11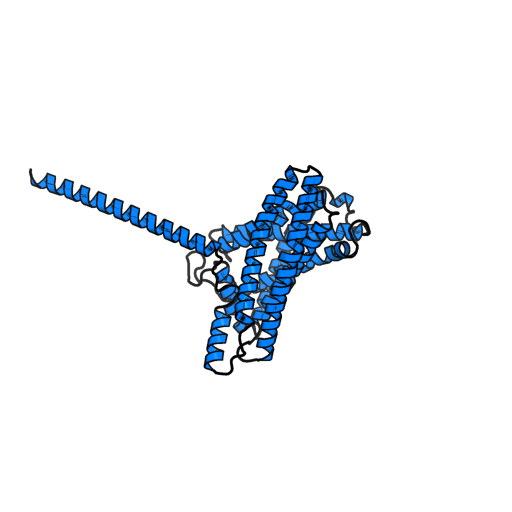4 ? 2.319 -11.154 -27.265 1.00 97.06 114 SER A N 1
ATOM 876 C CA . SER A 1 114 ? 2.046 -10.170 -28.325 1.00 97.06 114 SER A CA 1
ATOM 877 C C . SER A 1 114 ? 2.327 -8.735 -27.859 1.00 97.06 114 SER A C 1
ATOM 879 O O . SER A 1 114 ? 2.174 -8.445 -26.669 1.00 97.06 114 SER A O 1
ATOM 881 N N . ASP A 1 115 ? 2.573 -7.812 -28.789 1.00 96.38 115 ASP A N 1
ATOM 882 C CA . ASP A 1 115 ? 2.809 -6.391 -28.486 1.00 96.38 115 ASP A CA 1
ATOM 883 C C . ASP A 1 115 ? 1.706 -5.756 -27.640 1.00 96.38 115 ASP A C 1
ATOM 885 O O . ASP A 1 115 ? 1.996 -5.026 -26.699 1.00 96.38 115 ASP A O 1
ATOM 889 N N . PHE A 1 116 ? 0.438 -6.088 -27.898 1.00 97.19 116 PHE A N 1
ATOM 890 C CA . PHE A 1 116 ? -0.683 -5.599 -27.091 1.00 97.19 116 PHE A CA 1
ATOM 891 C C . PHE A 1 116 ? -0.551 -5.975 -25.604 1.00 97.19 116 PHE A C 1
ATOM 893 O O . PHE A 1 116 ? -0.829 -5.163 -24.721 1.00 97.19 116 PHE A O 1
ATOM 900 N N . ILE A 1 117 ? -0.102 -7.200 -25.318 1.00 97.75 117 ILE A N 1
ATOM 901 C CA . ILE A 1 117 ? 0.098 -7.696 -23.951 1.00 97.75 117 ILE A CA 1
ATOM 902 C C . ILE A 1 117 ? 1.308 -7.007 -23.303 1.00 97.75 117 ILE A C 1
ATOM 904 O O . ILE A 1 117 ? 1.215 -6.576 -22.154 1.00 97.75 117 ILE A O 1
ATOM 908 N N . LYS A 1 118 ? 2.410 -6.835 -24.046 1.00 98.00 118 LYS A N 1
ATOM 909 C CA . LYS A 1 118 ? 3.601 -6.100 -23.583 1.00 98.00 118 LYS A CA 1
ATOM 910 C C . LYS A 1 118 ? 3.266 -4.642 -23.256 1.00 98.00 118 LYS A C 1
ATOM 912 O O . LYS A 1 118 ? 3.599 -4.157 -22.178 1.00 98.00 118 LYS A O 1
ATOM 917 N N . VAL A 1 119 ? 2.531 -3.967 -24.142 1.00 98.00 119 VAL A N 1
ATOM 918 C CA . VAL A 1 119 ? 2.023 -2.603 -23.922 1.00 98.00 119 VAL A CA 1
ATOM 919 C C . VAL A 1 119 ? 1.109 -2.557 -22.700 1.00 98.00 119 VAL A C 1
ATOM 921 O O . VAL A 1 119 ? 1.267 -1.672 -21.868 1.00 98.00 119 VAL A O 1
ATOM 924 N N . SER A 1 120 ? 0.199 -3.521 -22.541 1.00 98.12 120 SER A N 1
ATOM 925 C CA . SER A 1 120 ? -0.699 -3.587 -21.378 1.00 98.12 120 SER A CA 1
ATOM 926 C C . SER A 1 120 ? 0.068 -3.710 -20.058 1.00 98.12 120 SER A C 1
ATOM 928 O O . SER A 1 120 ? -0.274 -3.030 -19.092 1.00 98.12 120 SER A O 1
ATOM 930 N N . PHE A 1 121 ? 1.141 -4.507 -20.024 1.00 98.44 121 PHE A N 1
ATOM 931 C CA . PHE A 1 121 ? 2.015 -4.603 -18.855 1.00 98.44 121 PHE A CA 1
ATOM 932 C C . PHE A 1 121 ? 2.655 -3.254 -18.513 1.00 98.44 121 PHE A C 1
ATOM 934 O O . PHE A 1 121 ? 2.540 -2.794 -17.377 1.00 98.44 121 PHE A O 1
ATOM 941 N N . VAL A 1 122 ? 3.264 -2.586 -19.499 1.00 98.50 122 VAL A N 1
ATOM 942 C CA . VAL A 1 122 ? 3.905 -1.276 -19.295 1.00 98.50 122 VAL A CA 1
ATOM 943 C C . VAL A 1 122 ? 2.880 -0.213 -18.889 1.00 98.50 122 VAL A C 1
ATOM 945 O O . VAL A 1 122 ? 3.136 0.577 -17.986 1.00 98.50 122 VAL A O 1
ATOM 948 N N . LEU A 1 123 ? 1.692 -0.201 -19.497 1.00 98.25 123 LEU A N 1
ATOM 949 C CA . LEU A 1 123 ? 0.616 0.708 -19.097 1.00 98.25 123 LEU A CA 1
ATOM 950 C C . LEU A 1 123 ? 0.148 0.438 -17.666 1.00 98.25 123 LEU A C 1
ATOM 952 O O . LEU A 1 123 ? -0.119 1.389 -16.940 1.00 98.25 123 LEU A O 1
ATOM 956 N N . GLY A 1 124 ? 0.089 -0.824 -17.238 1.00 98.50 124 GLY A N 1
ATOM 957 C CA . GLY A 1 124 ? -0.209 -1.181 -15.855 1.00 98.50 124 GLY A CA 1
ATOM 958 C C . GLY A 1 124 ? 0.821 -0.617 -14.876 1.00 98.50 124 GLY A C 1
ATOM 959 O O . GLY A 1 124 ? 0.445 0.005 -13.882 1.00 98.50 124 GLY A O 1
ATOM 960 N N . THR A 1 125 ? 2.117 -0.808 -15.143 1.00 98.69 125 THR A N 1
ATOM 961 C CA . THR A 1 125 ? 3.181 -0.311 -14.253 1.00 98.69 125 THR A CA 1
ATOM 962 C C . THR A 1 125 ? 3.243 1.217 -14.247 1.00 98.69 125 THR A C 1
ATOM 964 O O . THR A 1 125 ? 3.416 1.817 -13.189 1.00 98.69 125 THR A O 1
ATOM 967 N N . LEU A 1 126 ? 3.016 1.872 -15.390 1.00 98.62 126 LEU A N 1
ATOM 968 C CA . LEU A 1 126 ? 2.919 3.334 -15.471 1.00 98.6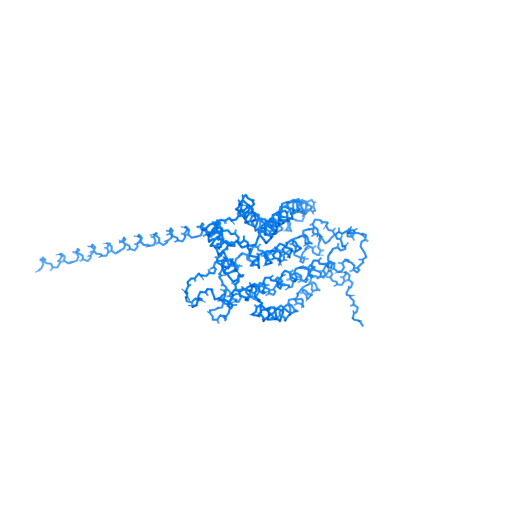2 126 LEU A CA 1
ATOM 969 C C . LEU A 1 126 ? 1.645 3.888 -14.816 1.00 98.62 126 LEU A C 1
ATOM 971 O O . LEU A 1 126 ? 1.681 5.002 -14.294 1.00 98.62 126 LEU A O 1
ATOM 975 N N . ALA A 1 127 ? 0.539 3.140 -14.811 1.00 98.62 127 ALA A N 1
ATOM 976 C CA . ALA A 1 127 ? -0.672 3.518 -14.085 1.00 98.62 127 ALA A CA 1
ATOM 977 C C . ALA A 1 127 ? -0.453 3.497 -12.568 1.00 98.62 127 ALA A C 1
ATOM 979 O O . ALA A 1 127 ? -0.906 4.417 -11.887 1.00 98.62 127 ALA A O 1
ATOM 980 N N . ASP A 1 128 ? 0.276 2.500 -12.058 1.00 98.69 128 ASP A N 1
ATOM 981 C CA . ASP A 1 128 ? 0.688 2.423 -10.651 1.00 98.69 128 ASP A CA 1
ATOM 982 C C . ASP A 1 128 ? 1.681 3.538 -10.290 1.00 98.69 128 ASP A C 1
ATOM 984 O O . ASP A 1 128 ? 1.484 4.254 -9.315 1.00 98.69 128 ASP A O 1
ATOM 988 N N . LEU A 1 129 ? 2.673 3.801 -11.147 1.00 98.62 129 LEU A N 1
ATOM 989 C CA . LEU A 1 129 ? 3.567 4.950 -10.976 1.00 98.62 129 LEU A CA 1
ATOM 990 C C . LEU A 1 129 ? 2.799 6.282 -10.961 1.00 98.62 129 LEU A C 1
ATOM 992 O O . LEU A 1 129 ? 3.079 7.156 -10.144 1.00 98.62 129 LEU A O 1
ATOM 996 N N . GLY A 1 130 ? 1.822 6.452 -11.855 1.00 98.62 130 GLY A N 1
ATOM 997 C CA . GLY A 1 130 ? 0.957 7.628 -11.867 1.00 98.62 130 GLY A CA 1
ATOM 998 C C . GLY A 1 130 ? 0.146 7.766 -10.577 1.00 98.62 130 GLY A C 1
ATOM 999 O O . GLY A 1 130 ? -0.003 8.875 -10.062 1.00 98.62 130 GLY A O 1
ATOM 1000 N N . PHE A 1 131 ? -0.344 6.649 -10.031 1.00 98.56 131 PHE A N 1
ATOM 1001 C CA . PHE A 1 131 ? -1.009 6.614 -8.729 1.00 98.56 131 PHE A CA 1
ATOM 1002 C C . PHE A 1 131 ? -0.058 7.083 -7.618 1.00 98.56 131 PHE A C 1
ATOM 1004 O O . PHE A 1 131 ? -0.410 7.992 -6.865 1.00 98.56 131 PHE A O 1
ATOM 1011 N N . ASP A 1 132 ? 1.168 6.561 -7.582 1.00 98.50 132 ASP A N 1
ATOM 1012 C CA . ASP A 1 132 ? 2.170 6.916 -6.574 1.00 98.50 132 ASP A CA 1
ATOM 1013 C C . ASP A 1 132 ? 2.616 8.378 -6.661 1.00 98.50 132 ASP A C 1
ATOM 1015 O O . ASP A 1 132 ? 2.833 9.013 -5.628 1.00 98.50 132 ASP A O 1
ATOM 1019 N N . ILE A 1 133 ? 2.717 8.949 -7.868 1.00 98.56 133 ILE A N 1
ATOM 1020 C CA . ILE A 1 133 ? 2.983 10.383 -8.063 1.00 98.56 133 ILE A CA 1
ATOM 1021 C C . ILE A 1 133 ? 1.850 11.211 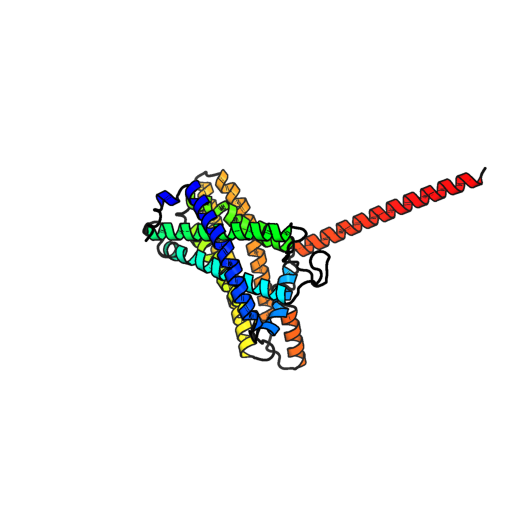-7.451 1.00 98.56 133 ILE A C 1
ATOM 1023 O O . ILE A 1 133 ? 2.108 12.128 -6.666 1.00 98.56 133 ILE A O 1
ATOM 1027 N N . TYR A 1 134 ? 0.598 10.889 -7.797 1.00 98.25 134 TYR A N 1
ATOM 1028 C CA . TYR A 1 134 ? -0.579 11.557 -7.243 1.00 98.25 134 TYR A CA 1
ATOM 1029 C C . TYR A 1 134 ? -0.582 11.483 -5.710 1.00 98.25 134 TYR A C 1
ATOM 1031 O O . TYR A 1 134 ? -0.681 12.520 -5.043 1.00 98.25 134 TYR A O 1
ATOM 1039 N N . ASP A 1 135 ? -0.435 10.282 -5.148 1.00 98.19 135 ASP A N 1
ATOM 1040 C CA . ASP A 1 135 ? -0.574 10.078 -3.711 1.00 98.19 135 ASP A CA 1
ATOM 1041 C C . ASP A 1 135 ? 0.617 10.676 -2.954 1.00 98.19 135 ASP A C 1
ATOM 1043 O O . ASP A 1 135 ? 0.434 11.345 -1.940 1.00 98.19 135 ASP A O 1
ATOM 1047 N N . ALA A 1 136 ? 1.841 10.583 -3.485 1.00 98.44 136 ALA A N 1
ATOM 1048 C CA . ALA A 1 136 ? 3.005 11.243 -2.894 1.00 98.44 136 ALA A CA 1
ATOM 1049 C C . ALA A 1 136 ? 2.831 12.767 -2.817 1.00 98.44 136 ALA A C 1
ATOM 1051 O O . ALA A 1 136 ? 3.138 13.366 -1.780 1.00 98.44 136 ALA A O 1
ATOM 1052 N N . VAL A 1 137 ? 2.308 13.409 -3.868 1.00 98.44 137 VAL A N 1
ATOM 1053 C CA . VAL A 1 137 ? 2.032 14.855 -3.863 1.00 98.44 137 VAL A CA 1
ATOM 1054 C C . VAL A 1 137 ? 0.930 15.191 -2.857 1.00 98.44 137 VAL A C 1
ATOM 1056 O O . VAL A 1 137 ? 1.125 16.067 -2.009 1.00 98.44 137 VAL A O 1
ATOM 1059 N N . GLN A 1 138 ? -0.198 14.475 -2.889 1.00 98.25 138 GLN A N 1
ATOM 1060 C CA . GLN A 1 138 ? -1.316 14.698 -1.967 1.00 98.25 138 GLN A CA 1
ATOM 1061 C C . GLN A 1 138 ? -0.907 14.504 -0.506 1.00 98.25 138 GLN A C 1
ATOM 1063 O O . GLN A 1 138 ? -1.160 15.372 0.333 1.00 98.25 138 GLN A O 1
ATOM 1068 N N . LEU A 1 139 ? -0.237 13.397 -0.180 1.00 97.88 139 LEU A N 1
ATOM 1069 C CA . LEU A 1 139 ? 0.248 13.125 1.169 1.00 97.88 139 LEU A CA 1
ATOM 1070 C C . LEU A 1 139 ? 1.268 14.180 1.606 1.00 97.88 139 LEU A C 1
ATOM 1072 O O . LEU A 1 139 ? 1.189 14.651 2.737 1.00 97.88 139 LEU A O 1
ATOM 1076 N N . SER A 1 140 ? 2.174 14.622 0.729 1.00 98.50 140 SER A N 1
ATOM 1077 C CA . SER A 1 140 ? 3.140 15.683 1.060 1.00 98.50 140 SER A CA 1
ATOM 1078 C C . SER A 1 140 ? 2.444 17.002 1.397 1.00 98.50 140 SER A C 1
ATOM 1080 O O . SER A 1 140 ? 2.733 17.613 2.428 1.00 98.50 140 SER A O 1
ATOM 1082 N N . ILE A 1 141 ? 1.456 17.415 0.598 1.00 98.38 141 ILE A N 1
ATOM 1083 C CA . ILE A 1 141 ? 0.650 18.609 0.885 1.00 98.38 141 ILE A CA 1
ATOM 1084 C C . ILE A 1 141 ? -0.061 18.448 2.234 1.00 98.38 141 ILE A C 1
ATOM 1086 O O . ILE A 1 141 ? 0.046 19.315 3.102 1.00 98.38 141 ILE A O 1
ATOM 1090 N N . ARG A 1 142 ? -0.721 17.310 2.469 1.00 97.88 142 ARG A N 1
ATOM 1091 C CA . ARG A 1 142 ? -1.427 17.019 3.728 1.00 97.88 142 ARG A CA 1
ATOM 1092 C C . ARG A 1 142 ? -0.497 16.940 4.939 1.00 97.88 142 ARG A C 1
ATOM 1094 O O . ARG A 1 142 ? -0.952 17.214 6.053 1.00 97.88 142 ARG A O 1
ATOM 1101 N N . ALA A 1 143 ? 0.768 16.564 4.741 1.00 97.69 143 ALA A N 1
ATOM 1102 C CA . ALA A 1 143 ? 1.793 16.406 5.772 1.00 97.69 143 ALA A CA 1
ATOM 1103 C C . ALA A 1 143 ? 2.523 17.711 6.117 1.00 97.69 143 ALA A C 1
ATOM 1105 O O . ALA A 1 143 ? 2.914 17.879 7.277 1.00 97.69 143 ALA A O 1
ATOM 1106 N N . PHE A 1 144 ? 2.624 18.674 5.199 1.00 98.00 144 PHE A N 1
ATOM 1107 C CA . PHE A 1 144 ? 3.405 19.897 5.431 1.00 98.00 144 PHE A CA 1
ATOM 1108 C C . PHE A 1 144 ? 2.608 21.209 5.351 1.00 98.00 144 PHE A C 1
ATOM 1110 O O . PHE A 1 144 ? 3.030 22.203 5.946 1.00 98.00 144 PHE A O 1
ATOM 1117 N N . ALA A 1 145 ? 1.433 21.241 4.714 1.00 97.81 145 ALA A N 1
ATOM 1118 C CA . ALA A 1 145 ? 0.598 22.442 4.696 1.00 97.81 145 ALA A CA 1
ATOM 1119 C C . ALA A 1 145 ? -0.053 22.687 6.071 1.00 97.81 145 ALA A C 1
ATOM 1121 O O . ALA A 1 145 ? -0.796 21.852 6.590 1.00 97.81 145 ALA A O 1
ATOM 1122 N N . LYS A 1 146 ? 0.209 23.866 6.657 1.00 94.25 146 LYS A N 1
ATOM 1123 C CA . LYS A 1 146 ? -0.201 24.223 8.032 1.00 94.25 146 LYS A CA 1
ATOM 1124 C C . LYS A 1 146 ? -1.715 24.160 8.265 1.00 94.25 146 LYS A C 1
ATOM 1126 O O . LYS A 1 146 ? -2.130 23.768 9.348 1.00 94.25 146 LYS A O 1
ATOM 1131 N N . ASN A 1 147 ? -2.506 24.519 7.253 1.00 94.25 147 ASN A N 1
ATOM 1132 C CA . ASN A 1 147 ? -3.962 24.676 7.347 1.00 94.25 147 ASN A CA 1
ATOM 1133 C C . ASN A 1 147 ? -4.712 23.730 6.394 1.00 94.25 147 ASN A C 1
ATOM 1135 O O . ASN A 1 147 ? -5.772 24.078 5.880 1.00 94.25 147 ASN A O 1
ATOM 1139 N N . HIS A 1 148 ? -4.148 22.555 6.093 1.00 96.62 148 HIS A N 1
ATOM 1140 C CA . HIS A 1 148 ? -4.857 21.582 5.265 1.00 96.62 148 HIS A CA 1
ATOM 1141 C C . HIS A 1 148 ? -6.115 21.082 5.991 1.00 96.62 148 HIS A C 1
ATOM 1143 O O . HIS A 1 148 ? -6.043 20.744 7.168 1.00 96.62 148 HIS A O 1
ATOM 1149 N N . SER A 1 149 ? -7.248 20.974 5.291 1.00 95.19 149 SER A N 1
ATOM 1150 C CA . SER A 1 149 ? -8.532 20.544 5.879 1.00 95.19 149 SER A CA 1
ATOM 1151 C C . SER A 1 149 ? -8.529 19.091 6.369 1.00 95.19 149 SER A C 1
ATOM 1153 O O . SER A 1 149 ? -9.292 18.721 7.255 1.00 95.19 149 SER A O 1
ATOM 1155 N N . LYS A 1 150 ? -7.655 18.259 5.794 1.00 95.75 150 LYS A N 1
ATOM 1156 C CA . LYS A 1 150 ? -7.463 16.842 6.146 1.00 95.75 150 LYS A CA 1
ATOM 1157 C C . LYS A 1 150 ? -5.984 16.521 6.393 1.00 95.75 150 LYS A C 1
ATOM 1159 O O . LYS A 1 150 ? -5.366 15.879 5.537 1.00 95.75 150 LYS A O 1
ATOM 1164 N N . PRO A 1 151 ? -5.372 17.018 7.479 1.00 97.19 151 PRO A N 1
ATOM 1165 C CA . PRO A 1 151 ? -3.951 16.811 7.719 1.00 97.19 151 PRO A CA 1
ATOM 1166 C C . PRO A 1 151 ? -3.640 15.331 7.985 1.00 97.19 151 PRO A C 1
ATOM 1168 O O . PRO A 1 151 ? -4.504 14.568 8.424 1.00 97.19 151 PRO A O 1
ATOM 1171 N N . ILE A 1 152 ? -2.393 14.933 7.737 1.00 97.88 152 ILE A N 1
ATOM 1172 C CA . ILE A 1 152 ? -1.860 13.620 8.132 1.00 97.88 152 ILE A CA 1
ATOM 1173 C C . ILE A 1 152 ? -0.635 13.783 9.046 1.00 97.88 152 ILE A C 1
ATOM 1175 O O . ILE A 1 152 ? 0.039 14.817 8.975 1.00 97.88 152 ILE A O 1
ATOM 1179 N N . PRO A 1 153 ? -0.337 12.798 9.911 1.00 97.00 153 PRO A N 1
ATOM 1180 C CA . PRO A 1 153 ? 0.918 12.749 10.656 1.00 97.00 153 PRO A CA 1
ATOM 1181 C C . PRO A 1 153 ? 2.121 12.616 9.717 1.00 97.00 153 PRO A C 1
ATOM 1183 O O . PRO A 1 153 ? 2.021 12.018 8.644 1.00 97.00 153 PRO A O 1
ATOM 1186 N N . ILE A 1 154 ? 3.275 13.134 10.141 1.00 96.38 154 ILE A N 1
ATOM 1187 C CA . ILE A 1 154 ? 4.522 13.015 9.368 1.00 96.38 154 ILE A CA 1
ATOM 1188 C C . ILE A 1 154 ? 4.969 11.551 9.324 1.00 96.38 154 ILE A C 1
ATOM 1190 O O . ILE A 1 154 ? 5.496 11.096 8.319 1.00 96.38 154 ILE A O 1
ATOM 1194 N N . GLU A 1 155 ? 4.710 10.788 10.381 1.00 93.19 155 GLU A N 1
ATOM 1195 C CA . GLU A 1 155 ? 5.037 9.368 10.468 1.00 93.19 155 GLU A CA 1
ATOM 1196 C C . GLU A 1 155 ? 4.301 8.551 9.405 1.00 93.19 155 GLU A C 1
ATOM 1198 O O . GLU A 1 155 ? 4.910 7.694 8.768 1.00 93.19 155 GLU A O 1
ATOM 1203 N N . PHE A 1 156 ? 3.024 8.862 9.157 1.00 94.94 156 PHE A N 1
ATOM 1204 C CA . PHE A 1 156 ? 2.268 8.252 8.065 1.00 94.94 156 PHE A CA 1
ATOM 1205 C C . PHE A 1 156 ? 2.894 8.590 6.707 1.00 94.94 156 PHE A C 1
ATOM 1207 O O . PHE A 1 156 ? 3.100 7.699 5.888 1.00 94.94 156 PHE A O 1
ATOM 1214 N N . TRP A 1 157 ? 3.275 9.854 6.497 1.00 97.44 157 TRP A N 1
ATOM 1215 C CA . TRP A 1 157 ? 3.952 10.290 5.274 1.00 97.44 157 TRP A CA 1
ATOM 1216 C C . TRP A 1 157 ? 5.305 9.596 5.062 1.00 97.44 157 TRP A C 1
ATOM 1218 O O . TRP A 1 157 ? 5.577 9.146 3.956 1.00 97.44 157 TRP A O 1
ATOM 1228 N N . VAL A 1 158 ? 6.133 9.436 6.101 1.00 95.06 158 VAL A N 1
ATOM 1229 C CA . VAL A 1 158 ? 7.426 8.734 5.991 1.00 95.06 158 VAL A CA 1
ATOM 1230 C C . VAL A 1 158 ? 7.223 7.275 5.583 1.00 95.06 158 VAL A C 1
ATOM 1232 O O . VAL A 1 158 ? 7.922 6.779 4.702 1.00 95.06 158 VAL A O 1
ATOM 1235 N N . ILE A 1 159 ? 6.266 6.578 6.203 1.00 92.12 159 ILE A N 1
ATOM 1236 C CA . ILE A 1 159 ? 6.012 5.165 5.897 1.00 92.12 159 ILE A CA 1
ATOM 1237 C C . ILE A 1 159 ? 5.502 5.013 4.459 1.00 92.12 159 ILE A C 1
ATOM 1239 O O . ILE A 1 159 ? 6.006 4.168 3.723 1.00 92.12 159 ILE A O 1
ATOM 1243 N N . LEU A 1 160 ? 4.529 5.826 4.044 1.00 94.50 160 LEU A N 1
ATOM 1244 C CA . LEU A 1 160 ? 3.919 5.689 2.720 1.00 94.50 160 LEU A CA 1
ATOM 1245 C C . LEU A 1 160 ? 4.817 6.267 1.622 1.00 94.50 160 LEU A C 1
ATOM 1247 O O . LEU A 1 160 ? 5.206 5.561 0.702 1.00 94.50 160 LEU A O 1
ATOM 1251 N N . VAL A 1 161 ? 5.237 7.522 1.730 1.00 96.50 161 VAL A N 1
ATOM 1252 C CA . VAL A 1 161 ? 5.994 8.171 0.655 1.00 96.50 161 VAL A CA 1
ATOM 1253 C C . VAL A 1 161 ? 7.442 7.696 0.642 1.00 96.50 161 VAL A C 1
ATOM 1255 O O . VAL A 1 161 ? 7.909 7.222 -0.388 1.00 96.50 161 VAL A O 1
ATOM 1258 N N . CYS A 1 162 ? 8.155 7.772 1.772 1.00 95.56 162 CYS A N 1
ATOM 1259 C CA . CYS A 1 162 ? 9.596 7.495 1.783 1.00 95.56 162 CYS A CA 1
ATOM 1260 C C . CYS A 1 162 ? 9.936 6.003 1.748 1.00 95.56 162 CYS A C 1
ATOM 1262 O O . CYS A 1 162 ? 10.965 5.641 1.175 1.00 95.56 162 CYS A O 1
ATOM 1264 N N . MET A 1 163 ? 9.127 5.138 2.365 1.00 93.31 163 MET A N 1
ATOM 1265 C CA . MET A 1 163 ? 9.428 3.702 2.408 1.00 93.31 163 MET A CA 1
ATOM 1266 C C . MET A 1 163 ? 8.671 2.897 1.351 1.00 93.31 163 MET A C 1
ATOM 1268 O O . MET A 1 163 ? 9.256 1.987 0.765 1.00 93.31 163 MET A O 1
ATOM 1272 N N . HIS A 1 164 ? 7.397 3.212 1.107 1.00 95.19 164 HIS A N 1
ATOM 1273 C CA . HIS A 1 164 ? 6.556 2.446 0.192 1.00 95.19 164 HIS A CA 1
ATOM 1274 C C . HIS A 1 164 ? 6.650 2.959 -1.260 1.00 95.19 164 HIS A C 1
ATOM 1276 O O . HIS A 1 164 ? 7.128 2.209 -2.111 1.00 95.19 164 HIS A O 1
ATOM 1282 N N . HIS A 1 165 ? 6.314 4.223 -1.543 1.00 96.75 165 HIS A N 1
ATOM 1283 C CA . HIS A 1 165 ? 6.235 4.741 -2.924 1.00 96.75 165 HIS A CA 1
ATOM 1284 C C . HIS A 1 165 ? 7.605 4.969 -3.571 1.00 96.75 165 HIS A C 1
ATOM 1286 O O . HIS A 1 165 ? 7.743 4.813 -4.782 1.00 96.75 165 HIS A O 1
ATOM 1292 N N . THR A 1 166 ? 8.645 5.313 -2.795 1.00 95.50 166 THR A N 1
ATOM 1293 C CA . THR A 1 166 ? 9.986 5.632 -3.337 1.00 95.50 166 THR A CA 1
ATOM 1294 C C . THR A 1 166 ? 10.503 4.578 -4.316 1.00 95.50 166 THR A C 1
ATOM 1296 O O . THR A 1 166 ? 11.135 4.916 -5.313 1.00 95.50 166 THR A O 1
ATOM 1299 N N . THR A 1 167 ? 10.217 3.299 -4.062 1.00 93.62 167 THR A N 1
ATOM 1300 C CA . THR A 1 167 ? 10.684 2.209 -4.929 1.00 93.62 167 THR A CA 1
ATOM 1301 C C . THR A 1 167 ? 10.055 2.292 -6.313 1.00 93.62 167 THR A C 1
ATOM 1303 O O . THR A 1 167 ? 10.774 2.229 -7.305 1.00 93.62 167 THR A O 1
ATOM 1306 N N . ALA A 1 168 ? 8.740 2.482 -6.399 1.00 95.69 168 ALA A N 1
ATOM 1307 C CA . ALA A 1 168 ? 8.064 2.605 -7.681 1.00 95.69 168 ALA A CA 1
ATOM 1308 C C . ALA A 1 168 ? 8.412 3.928 -8.376 1.00 95.69 168 ALA A C 1
ATOM 1310 O O . ALA A 1 168 ? 8.790 3.915 -9.548 1.00 95.69 168 ALA A O 1
ATOM 1311 N N . LEU A 1 169 ? 8.404 5.039 -7.625 1.00 97.62 169 LEU A N 1
ATOM 1312 C CA . LEU A 1 169 ? 8.764 6.377 -8.112 1.00 97.62 169 LEU A CA 1
ATOM 1313 C C . LEU A 1 169 ? 10.147 6.422 -8.771 1.00 97.62 169 LEU A C 1
ATOM 1315 O O . LEU A 1 169 ? 10.339 7.162 -9.735 1.00 97.62 169 LEU A O 1
ATOM 1319 N N . LEU A 1 170 ? 11.107 5.643 -8.262 1.00 97.44 170 LEU A N 1
ATOM 1320 C CA . LEU A 1 170 ? 12.479 5.642 -8.766 1.00 97.44 170 LEU A CA 1
ATOM 1321 C C . LEU A 1 170 ? 12.803 4.480 -9.710 1.00 97.44 170 LEU A C 1
ATOM 1323 O O . LEU A 1 170 ? 13.686 4.644 -10.548 1.00 97.44 170 LEU A O 1
ATOM 1327 N N . LEU A 1 171 ? 12.137 3.323 -9.603 1.00 96.81 171 LEU A N 1
ATOM 1328 C CA . LEU A 1 171 ? 12.510 2.131 -10.377 1.00 96.81 171 LEU A CA 1
ATOM 1329 C C . LEU A 1 171 ? 11.549 1.749 -11.501 1.00 96.81 171 LEU A C 1
ATOM 1331 O O . LEU A 1 171 ? 12.004 1.082 -12.424 1.00 96.81 171 LEU A O 1
ATOM 1335 N N . VAL A 1 172 ? 10.271 2.149 -11.496 1.00 98.12 172 VAL A N 1
ATOM 1336 C CA . VAL A 1 172 ? 9.322 1.674 -12.527 1.00 98.12 172 VAL A CA 1
ATOM 1337 C C . VAL A 1 172 ? 9.758 2.077 -13.936 1.00 98.12 172 VAL A C 1
ATOM 1339 O O . VAL A 1 172 ? 9.860 1.212 -14.802 1.00 98.12 172 VAL A O 1
ATOM 1342 N N . MET A 1 173 ? 10.058 3.359 -14.180 1.00 98.00 173 MET A N 1
ATOM 1343 C CA . MET A 1 173 ? 10.484 3.789 -15.520 1.00 98.00 173 MET A CA 1
ATOM 1344 C C . MET A 1 173 ? 11.815 3.148 -15.937 1.00 98.00 173 MET A C 1
ATOM 1346 O O . MET A 1 173 ? 11.858 2.571 -17.021 1.00 98.00 173 MET A O 1
ATOM 1350 N N . PRO A 1 174 ? 12.884 3.159 -15.114 1.00 97.31 174 PRO A N 1
ATOM 1351 C CA . PRO A 1 174 ? 14.115 2.470 -15.490 1.00 97.31 174 PRO A CA 1
ATOM 1352 C C . PRO A 1 174 ? 13.946 0.964 -15.739 1.00 97.31 174 PRO A C 1
ATOM 1354 O O . PRO A 1 174 ? 14.531 0.434 -16.681 1.00 97.31 174 PRO A O 1
ATOM 1357 N N . LEU A 1 175 ? 13.124 0.267 -14.946 1.00 97.94 175 LEU A N 1
ATOM 1358 C CA . LEU A 1 175 ? 12.840 -1.151 -15.171 1.00 97.94 175 LEU A CA 1
ATOM 1359 C C . LEU A 1 175 ? 12.070 -1.366 -16.473 1.00 97.94 175 LEU A C 1
ATOM 1361 O O . LEU A 1 175 ? 12.438 -2.252 -17.234 1.00 97.94 175 LEU A O 1
ATOM 1365 N N . ASN A 1 176 ? 11.081 -0.526 -16.784 1.00 98.38 176 ASN A N 1
ATOM 1366 C CA . ASN A 1 176 ? 10.375 -0.573 -18.066 1.00 98.38 176 ASN A CA 1
ATOM 1367 C C . ASN A 1 176 ? 11.293 -0.294 -19.274 1.00 98.38 176 ASN A C 1
ATOM 1369 O O . ASN A 1 176 ? 11.033 -0.799 -20.361 1.00 98.38 176 ASN A O 1
ATOM 1373 N N . LEU A 1 177 ? 12.346 0.511 -19.111 1.00 97.69 177 LEU A N 1
ATOM 1374 C CA . LEU A 1 177 ? 13.269 0.851 -20.202 1.00 97.69 177 LEU A CA 1
ATOM 1375 C C . LEU A 1 177 ? 14.338 -0.219 -20.431 1.00 97.69 177 LEU A C 1
ATOM 1377 O O . LEU A 1 177 ? 14.673 -0.513 -21.574 1.00 97.69 177 LEU A O 1
ATOM 1381 N N . HIS A 1 178 ? 14.883 -0.793 -19.358 1.00 97.38 178 HIS A N 1
ATOM 1382 C CA . HIS A 1 178 ? 16.096 -1.614 -19.444 1.00 97.38 178 HIS A CA 1
ATOM 1383 C C . HIS A 1 178 ? 15.869 -3.091 -19.113 1.00 97.38 178 HIS A C 1
ATOM 1385 O O . HIS A 1 178 ? 16.567 -3.959 -19.628 1.00 97.38 178 HIS A O 1
ATOM 1391 N N . TYR A 1 179 ? 14.879 -3.397 -18.276 1.00 97.94 179 TYR A N 1
ATOM 1392 C CA . TYR A 1 179 ? 14.702 -4.727 -17.687 1.00 97.94 179 TYR A CA 1
ATOM 1393 C C . TYR A 1 179 ? 13.255 -5.219 -17.774 1.00 97.94 179 TYR A C 1
ATOM 1395 O O . TYR A 1 179 ? 12.845 -6.104 -17.026 1.00 97.94 179 TYR A O 1
ATOM 1403 N N . VAL A 1 180 ? 12.470 -4.678 -18.706 1.00 98.12 180 VAL A N 1
ATOM 1404 C CA . VAL A 1 180 ? 11.038 -4.977 -18.815 1.00 98.12 180 VAL A CA 1
ATOM 1405 C C . VAL A 1 180 ? 10.767 -6.423 -19.198 1.00 98.12 180 VAL A C 1
ATOM 1407 O O . VAL A 1 180 ? 9.696 -6.924 -18.913 1.00 98.12 180 VAL A O 1
ATOM 1410 N N . HIS A 1 181 ? 11.733 -7.117 -19.793 1.00 98.19 181 HIS A N 1
ATOM 1411 C CA . HIS A 1 181 ? 11.633 -8.527 -20.164 1.00 98.19 181 HIS A CA 1
ATOM 1412 C C . HIS A 1 181 ? 11.929 -9.484 -18.994 1.00 98.19 181 HIS A C 1
ATOM 1414 O O . HIS A 1 181 ? 11.725 -10.691 -19.114 1.00 98.19 181 HIS A O 1
ATOM 1420 N N . ARG A 1 182 ? 12.408 -8.973 -17.851 1.00 98.25 182 ARG A N 1
ATOM 1421 C CA . ARG A 1 182 ? 12.808 -9.796 -16.704 1.00 98.25 182 ARG A CA 1
ATOM 1422 C C . ARG A 1 182 ? 11.597 -10.337 -15.952 1.00 98.25 182 ARG A C 1
ATOM 1424 O O . ARG A 1 182 ? 10.792 -9.573 -15.420 1.00 98.25 182 ARG A O 1
ATOM 1431 N N . PHE A 1 183 ? 11.527 -11.659 -15.818 1.00 98.38 183 PHE A N 1
ATOM 1432 C CA . PHE A 1 183 ? 10.451 -12.334 -15.091 1.00 98.38 183 PHE A CA 1
ATOM 1433 C C . PHE A 1 183 ? 10.369 -11.905 -13.620 1.00 98.38 183 PHE A C 1
ATOM 1435 O O . PHE A 1 183 ? 9.280 -11.758 -13.064 1.00 98.38 183 PHE A O 1
ATOM 1442 N N . GLU A 1 184 ? 11.512 -11.628 -12.988 1.00 98.44 184 GLU A N 1
ATOM 1443 C CA . GLU A 1 184 ? 11.573 -11.149 -11.607 1.00 98.44 184 GLU A CA 1
ATOM 1444 C C . GLU A 1 184 ? 10.820 -9.822 -11.429 1.00 98.44 184 GLU A C 1
ATOM 1446 O O . GLU A 1 184 ? 10.164 -9.600 -10.404 1.00 98.44 184 GLU A O 1
ATOM 1451 N N . TYR A 1 185 ? 10.868 -8.954 -12.444 1.00 98.44 185 TYR A N 1
ATOM 1452 C CA . TYR A 1 185 ? 10.132 -7.697 -12.445 1.00 98.44 185 TYR A CA 1
ATOM 1453 C C . TYR A 1 185 ? 8.625 -7.933 -12.601 1.00 98.44 185 TYR A C 1
ATOM 1455 O O . TYR A 1 185 ? 7.843 -7.392 -11.818 1.00 98.44 185 TYR A O 1
ATOM 1463 N N . HIS A 1 186 ? 8.203 -8.802 -13.527 1.00 98.50 186 HIS A N 1
ATOM 1464 C CA . HIS A 1 186 ? 6.781 -9.138 -13.695 1.00 98.50 186 HIS A CA 1
ATOM 1465 C C . HIS A 1 186 ? 6.187 -9.719 -12.416 1.00 98.50 186 HIS A C 1
ATOM 1467 O O . HIS A 1 186 ? 5.120 -9.296 -11.968 1.00 98.50 186 HIS A O 1
ATOM 1473 N N . GLN A 1 187 ? 6.903 -10.668 -11.808 1.00 98.44 187 GLN A N 1
ATOM 1474 C CA . GLN A 1 187 ? 6.476 -11.341 -10.591 1.00 98.44 187 GLN A CA 1
ATOM 1475 C C . GLN A 1 187 ? 6.319 -10.350 -9.440 1.00 98.44 187 GLN A C 1
ATOM 1477 O O . GLN A 1 187 ? 5.304 -10.378 -8.743 1.00 98.44 187 GLN A O 1
ATOM 1482 N N . THR A 1 188 ? 7.300 -9.472 -9.225 1.00 97.75 188 THR A N 1
ATOM 1483 C CA . THR A 1 188 ? 7.253 -8.496 -8.125 1.00 97.75 188 THR A CA 1
ATOM 1484 C C . THR A 1 188 ? 6.171 -7.446 -8.337 1.00 97.75 188 THR A C 1
ATOM 1486 O O . THR A 1 188 ? 5.394 -7.221 -7.411 1.00 97.75 188 THR A O 1
ATOM 1489 N N . ALA A 1 189 ? 6.055 -6.877 -9.540 1.00 98.06 189 ALA A N 1
ATOM 1490 C CA . ALA A 1 189 ? 5.017 -5.900 -9.860 1.00 98.06 189 ALA A CA 1
ATOM 1491 C C . ALA A 1 189 ? 3.614 -6.481 -9.617 1.00 98.06 189 ALA A C 1
ATOM 1493 O O . ALA A 1 189 ? 2.863 -5.984 -8.783 1.00 98.06 189 ALA A O 1
ATOM 1494 N N . VAL A 1 190 ? 3.277 -7.608 -10.245 1.00 98.56 190 VAL A N 1
ATOM 1495 C CA . VAL A 1 190 ? 1.935 -8.198 -10.121 1.00 98.56 190 VAL A CA 1
ATOM 1496 C C . VAL A 1 190 ? 1.640 -8.647 -8.687 1.00 98.56 190 VAL A C 1
ATOM 1498 O O . VAL A 1 190 ? 0.577 -8.341 -8.138 1.00 98.56 190 VAL A O 1
ATOM 1501 N N . SER A 1 191 ? 2.562 -9.390 -8.065 1.00 98.25 191 SER A N 1
ATOM 1502 C CA . SER A 1 191 ? 2.288 -10.033 -6.776 1.00 98.25 191 SER A CA 1
ATOM 1503 C C . SER A 1 191 ? 2.136 -9.035 -5.631 1.00 98.25 191 SER A C 1
ATOM 1505 O O . SER A 1 191 ? 1.269 -9.236 -4.781 1.00 98.25 191 SER A O 1
ATOM 1507 N N . LEU A 1 192 ? 2.921 -7.953 -5.603 1.00 97.06 192 LEU A N 1
ATOM 1508 C CA . LEU A 1 192 ? 2.863 -6.969 -4.522 1.00 97.06 192 LEU A CA 1
ATOM 1509 C C . LEU A 1 192 ? 1.579 -6.132 -4.568 1.00 97.06 192 LEU A C 1
ATOM 1511 O O . LEU A 1 192 ? 0.951 -5.950 -3.522 1.00 97.06 192 LEU A O 1
ATOM 1515 N N . LEU A 1 193 ? 1.153 -5.684 -5.755 1.00 98.00 193 LEU A N 1
ATOM 1516 C CA . LEU A 1 193 ? -0.085 -4.915 -5.917 1.00 98.00 193 LEU A CA 1
ATOM 1517 C C . LEU A 1 193 ? -1.323 -5.756 -5.568 1.00 98.00 193 LEU A C 1
ATOM 1519 O O . LEU A 1 193 ? -2.196 -5.309 -4.814 1.00 98.00 193 LEU A O 1
ATOM 1523 N N . TYR A 1 194 ? -1.397 -7.003 -6.050 1.00 98.38 194 TYR A N 1
ATOM 1524 C CA . TYR A 1 194 ? -2.505 -7.889 -5.685 1.00 98.38 194 TYR A CA 1
ATOM 1525 C C . TYR A 1 194 ? -2.478 -8.291 -4.215 1.00 98.38 194 TYR A C 1
ATOM 1527 O O . TYR A 1 194 ? -3.539 -8.345 -3.594 1.00 98.38 194 TYR A O 1
ATOM 1535 N N . ALA A 1 195 ? -1.301 -8.535 -3.632 1.00 97.44 195 ALA A N 1
ATOM 1536 C CA . ALA A 1 195 ? -1.191 -8.824 -2.206 1.00 97.44 195 ALA A CA 1
ATOM 1537 C C . ALA A 1 195 ? -1.686 -7.655 -1.356 1.00 97.44 195 ALA A C 1
ATOM 1539 O O . ALA A 1 195 ? -2.437 -7.879 -0.408 1.00 97.44 195 ALA A O 1
ATOM 1540 N N . ALA A 1 196 ? -1.305 -6.419 -1.697 1.00 96.25 196 ALA A N 1
ATOM 1541 C CA . ALA A 1 196 ? -1.823 -5.228 -1.035 1.00 96.25 196 ALA A CA 1
ATOM 1542 C C . ALA A 1 196 ? -3.354 -5.188 -1.143 1.00 96.25 196 ALA A C 1
ATOM 1544 O O . ALA A 1 196 ? -4.043 -5.190 -0.122 1.00 96.25 196 ALA A O 1
ATOM 1545 N N . SER A 1 197 ? -3.885 -5.277 -2.362 1.00 97.75 197 SER A N 1
ATOM 1546 C CA . SER A 1 197 ? -5.326 -5.236 -2.628 1.00 97.75 197 SER A CA 1
ATOM 1547 C C . SER A 1 197 ? -6.097 -6.300 -1.838 1.00 97.75 197 SER A C 1
ATOM 1549 O O . SER A 1 197 ? -7.026 -5.986 -1.093 1.00 97.75 197 SER A O 1
ATOM 1551 N N . ALA A 1 198 ? -5.686 -7.565 -1.942 1.00 97.94 198 ALA A N 1
ATOM 1552 C CA . ALA A 1 198 ? -6.352 -8.689 -1.295 1.00 97.94 198 ALA A CA 1
ATOM 1553 C C . ALA A 1 198 ? -6.269 -8.606 0.235 1.00 97.94 198 ALA A C 1
ATOM 1555 O O . ALA A 1 198 ? -7.282 -8.765 0.921 1.00 97.94 198 ALA A O 1
ATOM 1556 N N . CYS A 1 199 ? -5.085 -8.323 0.788 1.00 97.62 199 CYS A N 1
ATOM 1557 C CA . CYS A 1 199 ? -4.904 -8.238 2.233 1.00 97.62 199 CYS A CA 1
ATOM 1558 C C . CYS A 1 199 ? -5.676 -7.064 2.831 1.00 97.62 199 CYS A C 1
ATOM 1560 O O . CYS A 1 199 ? -6.355 -7.254 3.839 1.00 97.62 199 CYS A O 1
ATOM 1562 N N . TYR A 1 200 ? -5.598 -5.866 2.253 1.00 96.44 200 TYR A N 1
ATOM 1563 C CA . TYR A 1 200 ? -6.256 -4.694 2.827 1.00 96.44 200 TYR A CA 1
ATOM 1564 C C . TYR A 1 200 ? -7.776 -4.726 2.640 1.00 96.44 200 TYR A C 1
ATOM 1566 O O . TYR A 1 200 ? -8.478 -4.378 3.586 1.00 96.44 200 TYR A O 1
ATOM 1574 N N . LEU A 1 201 ? -8.311 -5.238 1.523 1.00 97.62 201 LEU A N 1
ATOM 1575 C CA . LEU A 1 201 ? -9.763 -5.434 1.373 1.00 97.62 201 LEU A CA 1
ATOM 1576 C C . LEU A 1 201 ? -10.300 -6.489 2.345 1.00 97.62 201 LEU A C 1
ATOM 1578 O O . LEU A 1 201 ? -11.309 -6.255 3.013 1.00 97.62 201 LEU A O 1
ATOM 1582 N N . ALA A 1 202 ? -9.602 -7.619 2.500 1.00 97.62 202 ALA A N 1
ATOM 1583 C CA . ALA A 1 202 ? -9.965 -8.614 3.506 1.00 97.62 202 ALA A CA 1
ATOM 1584 C C . ALA A 1 202 ? -9.869 -8.027 4.927 1.00 97.62 202 ALA A C 1
ATOM 1586 O O . ALA A 1 202 ? -10.734 -8.271 5.767 1.00 97.62 202 ALA A O 1
ATOM 1587 N N . GLY A 1 203 ? -8.857 -7.197 5.192 1.00 95.81 203 GLY A N 1
ATOM 1588 C CA . GLY A 1 203 ? -8.686 -6.472 6.452 1.00 95.81 203 GLY A CA 1
ATOM 1589 C C . GLY A 1 203 ? -9.783 -5.440 6.723 1.00 95.81 203 GLY A C 1
ATOM 1590 O O . GLY A 1 203 ? -10.251 -5.333 7.855 1.00 95.81 203 GLY A O 1
ATOM 1591 N N . ALA A 1 204 ? -10.240 -4.728 5.697 1.00 95.94 204 ALA A N 1
ATOM 1592 C CA . ALA A 1 204 ? -11.356 -3.798 5.786 1.00 95.94 204 ALA A CA 1
ATOM 1593 C C . ALA A 1 204 ? -12.654 -4.555 6.099 1.00 95.94 204 ALA A C 1
ATOM 1595 O O . ALA A 1 204 ? -13.365 -4.196 7.041 1.00 95.94 204 ALA A O 1
ATOM 1596 N N . TYR A 1 205 ? -12.920 -5.655 5.386 1.00 97.69 205 TYR A N 1
ATOM 1597 C CA . TYR A 1 205 ? -14.068 -6.520 5.655 1.00 97.69 205 TYR A CA 1
ATOM 1598 C C . TYR A 1 205 ? -14.016 -7.122 7.065 1.00 97.69 205 TYR A C 1
ATOM 1600 O O . TYR A 1 205 ? -15.026 -7.167 7.763 1.00 97.69 205 TYR A O 1
ATOM 1608 N N . LYS A 1 206 ? -12.827 -7.491 7.551 1.00 95.94 206 LYS A N 1
ATOM 1609 C CA . LYS A 1 206 ? -12.606 -7.988 8.916 1.00 95.94 206 LYS A CA 1
ATOM 1610 C C . LYS A 1 206 ? -13.101 -7.021 10.001 1.00 95.94 206 LYS A C 1
ATOM 1612 O O . LYS A 1 206 ? -13.538 -7.486 11.051 1.00 95.94 206 LYS A O 1
ATOM 1617 N N . PHE A 1 207 ? -13.081 -5.705 9.769 1.00 95.56 207 PHE A N 1
ATOM 1618 C CA . PHE A 1 207 ? -13.612 -4.711 10.720 1.00 95.56 207 PHE A CA 1
ATOM 1619 C C . PHE A 1 207 ? -15.144 -4.656 10.781 1.00 95.56 207 PHE A C 1
ATOM 1621 O O . PHE A 1 207 ? -15.688 -4.053 11.701 1.00 95.56 207 PHE A O 1
ATOM 1628 N N . THR A 1 208 ? -15.837 -5.308 9.847 1.00 96.12 208 THR A N 1
ATOM 1629 C CA . THR A 1 208 ? -17.308 -5.381 9.799 1.00 96.12 208 THR A CA 1
ATOM 1630 C C . THR A 1 208 ? -17.868 -6.530 10.654 1.00 96.12 208 THR A C 1
ATOM 1632 O O . THR A 1 208 ? -19.069 -6.589 10.910 1.00 96.12 208 THR A O 1
ATOM 1635 N N . LEU A 1 209 ? -17.006 -7.458 11.091 1.00 96.75 209 LEU A N 1
ATOM 1636 C CA . LEU A 1 209 ? -17.391 -8.722 11.721 1.00 96.75 209 LEU A CA 1
ATOM 1637 C C . LEU A 1 209 ? -17.672 -8.572 13.223 1.00 96.75 209 LEU A C 1
ATOM 1639 O O . LEU A 1 209 ? -16.874 -7.999 13.967 1.00 96.75 209 LEU A O 1
ATOM 1643 N N . ASN A 1 210 ? -18.757 -9.187 13.703 1.00 95.94 210 ASN A N 1
ATOM 1644 C CA . ASN A 1 210 ? -19.110 -9.205 15.123 1.00 95.94 210 ASN A CA 1
ATOM 1645 C C . ASN A 1 210 ? -18.546 -10.455 15.817 1.00 95.94 210 ASN A C 1
ATOM 1647 O O . ASN A 1 210 ? -19.229 -11.453 16.064 1.00 95.94 210 ASN A O 1
ATOM 1651 N N . VAL A 1 211 ? -17.258 -10.387 16.143 1.00 96.00 211 VAL A N 1
ATOM 1652 C CA . VAL A 1 211 ? -16.479 -11.534 16.635 1.00 96.00 211 VAL A CA 1
ATOM 1653 C C . VAL A 1 211 ? -16.747 -11.930 18.092 1.00 96.00 211 VAL A C 1
ATOM 1655 O O . VAL A 1 211 ? -16.219 -12.941 18.551 1.00 96.00 211 VAL A O 1
ATOM 1658 N N . TYR A 1 212 ? -17.534 -11.155 18.840 1.00 95.38 212 TYR A N 1
ATOM 1659 C CA . TYR A 1 212 ? -17.848 -11.435 20.246 1.00 95.38 212 TYR A CA 1
ATOM 1660 C C . TYR A 1 212 ? -19.282 -11.954 20.446 1.00 95.38 212 TYR A C 1
ATOM 1662 O O . TYR A 1 212 ? -19.542 -12.651 21.425 1.00 95.38 212 TYR A O 1
ATOM 1670 N N . GLU A 1 213 ? -20.209 -11.704 19.517 1.00 96.19 213 GLU A N 1
ATOM 1671 C CA . GLU A 1 213 ? -21.566 -12.272 19.582 1.00 96.19 213 GLU A CA 1
ATOM 1672 C C . GLU A 1 213 ? -21.752 -13.477 18.658 1.00 96.19 213 GLU A C 1
ATOM 1674 O O . GLU A 1 213 ? -22.459 -14.419 19.020 1.00 96.19 213 GLU A O 1
ATOM 1679 N N . LYS A 1 214 ? -21.106 -13.486 17.484 1.00 97.38 214 LYS A N 1
ATOM 1680 C CA . LYS A 1 214 ? -21.346 -14.490 16.440 1.00 97.38 214 LYS A CA 1
ATOM 1681 C C . LYS A 1 214 ? -20.136 -15.402 16.252 1.00 97.38 214 LYS A C 1
ATOM 1683 O O . LYS A 1 214 ? -19.063 -14.984 15.823 1.00 97.38 214 LYS A O 1
ATOM 1688 N N . ARG A 1 215 ? -20.326 -16.704 16.498 1.00 97.69 215 ARG A N 1
ATOM 1689 C CA . ARG A 1 215 ? -19.266 -17.715 16.310 1.00 97.69 215 ARG A CA 1
ATOM 1690 C C . ARG A 1 215 ? -18.793 -17.811 14.858 1.00 97.69 215 ARG A C 1
ATOM 1692 O O . ARG A 1 215 ? -17.602 -18.003 14.633 1.00 97.69 215 ARG A O 1
ATOM 1699 N N . LYS A 1 216 ? -19.707 -17.665 13.890 1.00 98.19 216 LYS A N 1
ATOM 1700 C CA . LYS A 1 216 ? -19.376 -17.667 12.455 1.00 98.19 216 LYS A CA 1
ATOM 1701 C C . LYS A 1 216 ? -18.421 -16.517 12.114 1.00 98.19 216 LYS A C 1
ATOM 1703 O O . LYS A 1 216 ? -17.358 -16.772 11.562 1.00 98.19 216 LYS A O 1
ATOM 1708 N N . ASP A 1 217 ? -18.744 -15.299 12.543 1.00 97.75 217 ASP A N 1
ATOM 1709 C CA . ASP A 1 217 ? -17.912 -14.103 12.357 1.00 97.75 217 ASP A CA 1
ATOM 1710 C C . ASP A 1 217 ? -16.536 -14.250 13.022 1.00 97.75 217 ASP A C 1
ATOM 1712 O O . ASP A 1 217 ? -15.526 -13.886 12.430 1.00 97.75 217 ASP A O 1
ATOM 1716 N N . PHE A 1 218 ? -16.464 -14.838 14.223 1.00 97.44 218 PHE A N 1
ATOM 1717 C CA . PHE A 1 218 ? -15.187 -15.115 14.890 1.00 97.44 218 PHE A CA 1
ATOM 1718 C C . PHE A 1 218 ? -14.312 -16.102 14.101 1.00 97.44 218 PHE A C 1
ATOM 1720 O O . PHE A 1 218 ? -13.111 -15.882 13.950 1.00 97.44 218 PHE A O 1
ATOM 1727 N N . VAL A 1 219 ? -14.898 -17.184 13.574 1.00 98.38 219 VAL A N 1
ATOM 1728 C CA . VAL A 1 219 ? -14.172 -18.140 12.719 1.00 98.38 219 VAL A CA 1
ATOM 1729 C C . VAL A 1 219 ? -13.709 -17.459 11.431 1.00 98.38 219 VAL A C 1
ATOM 1731 O O . VAL A 1 219 ? -12.543 -17.588 11.066 1.00 98.38 219 VAL A O 1
ATOM 1734 N N . LEU A 1 220 ? -14.580 -16.678 10.788 1.00 98.25 220 LEU A N 1
ATOM 1735 C CA . LEU A 1 220 ? -14.252 -15.938 9.571 1.00 98.25 220 LEU A CA 1
ATOM 1736 C C . LEU A 1 220 ? -13.132 -14.916 9.802 1.00 98.25 220 LEU A C 1
ATOM 1738 O O . LEU A 1 220 ? -12.208 -14.834 9.000 1.00 98.25 220 LEU A O 1
ATOM 1742 N N . TYR A 1 221 ? -13.139 -14.210 10.934 1.00 97.25 221 TYR A N 1
ATOM 1743 C CA . TYR A 1 221 ? -12.053 -13.311 11.327 1.00 97.25 221 TYR A CA 1
ATOM 1744 C C . TYR A 1 221 ? -10.711 -14.052 11.401 1.00 97.25 221 TYR A C 1
ATOM 1746 O O . TYR A 1 221 ? -9.704 -13.559 10.894 1.00 97.25 221 TYR A O 1
ATOM 1754 N N . LYS A 1 222 ? -10.683 -15.255 11.993 1.00 97.56 222 LYS A N 1
ATOM 1755 C CA . LYS A 1 222 ? -9.466 -16.082 12.073 1.00 97.56 222 LYS A CA 1
ATOM 1756 C C . LYS A 1 222 ? -9.005 -16.559 10.697 1.00 97.56 222 LYS A C 1
ATOM 1758 O O . LYS A 1 222 ? -7.806 -16.524 10.436 1.00 97.56 222 LYS A O 1
ATOM 1763 N N . ILE A 1 223 ? -9.938 -16.944 9.823 1.00 98.44 223 ILE A N 1
ATOM 1764 C CA . ILE A 1 223 ? -9.637 -17.297 8.427 1.00 98.44 223 ILE A CA 1
ATOM 1765 C C . ILE A 1 223 ? -9.007 -16.103 7.709 1.00 98.44 223 ILE A C 1
ATOM 1767 O O . ILE A 1 223 ? -7.975 -16.275 7.071 1.00 98.44 223 ILE A O 1
ATOM 1771 N N . ILE A 1 224 ? -9.555 -14.892 7.864 1.00 97.62 224 ILE A N 1
ATOM 1772 C CA . ILE A 1 224 ? -8.979 -13.683 7.262 1.00 97.62 224 ILE A CA 1
ATOM 1773 C C . ILE A 1 224 ? -7.568 -13.423 7.799 1.00 97.62 224 ILE A C 1
ATOM 1775 O O . ILE A 1 224 ? -6.668 -13.154 7.013 1.00 97.62 224 ILE A O 1
ATOM 1779 N N . VAL A 1 225 ? -7.340 -13.525 9.114 1.00 96.94 225 VAL A N 1
ATOM 1780 C CA . VAL A 1 225 ? -5.999 -13.340 9.701 1.00 96.94 225 VAL A CA 1
ATOM 1781 C C . VAL A 1 225 ? -5.001 -14.362 9.150 1.00 96.94 225 VAL A C 1
ATOM 1783 O O . VAL A 1 225 ? -3.887 -13.989 8.789 1.00 96.94 225 VAL A O 1
ATOM 1786 N N . PHE A 1 226 ? -5.397 -15.633 9.049 1.00 98.31 226 PHE A N 1
ATOM 1787 C CA . PHE A 1 226 ? -4.557 -16.680 8.469 1.00 98.31 226 PHE A CA 1
ATOM 1788 C C . PHE A 1 226 ? -4.274 -16.430 6.982 1.00 98.31 226 PHE A C 1
ATOM 1790 O O . PHE A 1 226 ? -3.121 -16.484 6.567 1.00 98.31 226 PHE A O 1
ATOM 1797 N N . PHE A 1 227 ? -5.304 -16.091 6.202 1.00 98.31 227 PHE A N 1
ATOM 1798 C CA . PHE A 1 227 ? -5.183 -15.738 4.789 1.00 98.31 227 PHE A CA 1
ATOM 1799 C C . PHE A 1 227 ? -4.221 -14.562 4.582 1.00 98.31 227 PHE A C 1
ATOM 1801 O O . PHE A 1 227 ? -3.293 -14.669 3.786 1.00 98.31 227 PHE A O 1
ATOM 1808 N N . GLN A 1 228 ? -4.389 -13.472 5.340 1.00 97.56 228 GLN A N 1
ATOM 1809 C CA . GLN A 1 228 ? -3.502 -12.308 5.278 1.00 97.56 228 GLN A CA 1
ATOM 1810 C C . GLN A 1 228 ? -2.052 -12.701 5.586 1.00 97.56 228 GLN A C 1
ATOM 1812 O O . GLN A 1 228 ? -1.150 -12.321 4.845 1.00 97.56 228 GLN A O 1
ATOM 1817 N N . LEU A 1 229 ? -1.816 -13.493 6.640 1.00 97.69 229 LEU A N 1
ATOM 1818 C CA . LEU A 1 229 ? -0.470 -13.959 6.970 1.00 97.69 229 LEU A CA 1
ATOM 1819 C C . LEU A 1 229 ? 0.124 -14.822 5.847 1.00 97.69 229 LEU A C 1
ATOM 1821 O O . LEU A 1 229 ? 1.272 -14.607 5.466 1.00 97.69 229 LEU A O 1
ATOM 1825 N N . ALA A 1 230 ? -0.645 -15.764 5.299 1.00 98.44 230 ALA A N 1
ATOM 1826 C CA . ALA A 1 230 ? -0.192 -16.632 4.217 1.00 98.44 230 ALA A CA 1
ATOM 1827 C C . ALA A 1 230 ? 0.193 -15.824 2.967 1.00 98.44 230 ALA A C 1
ATOM 1829 O O . ALA A 1 230 ? 1.277 -16.020 2.423 1.00 98.44 230 ALA A O 1
ATOM 1830 N N . VAL A 1 231 ? -0.644 -14.863 2.561 1.00 98.25 231 VAL A N 1
ATOM 1831 C CA . VAL A 1 231 ? -0.358 -13.968 1.428 1.00 98.25 231 VAL A CA 1
ATOM 1832 C C . VAL A 1 231 ? 0.879 -13.111 1.700 1.00 98.25 231 VAL A C 1
ATOM 1834 O O . VAL A 1 231 ? 1.719 -12.971 0.812 1.00 98.25 231 VAL A O 1
ATOM 1837 N N . LEU A 1 232 ? 1.035 -12.565 2.912 1.00 97.19 232 LEU A N 1
ATOM 1838 C CA . LEU A 1 232 ? 2.211 -11.770 3.282 1.00 97.19 232 LEU A CA 1
ATOM 1839 C C . LEU A 1 232 ? 3.499 -12.598 3.231 1.00 97.19 232 LEU A C 1
ATOM 1841 O O . LEU A 1 232 ? 4.471 -12.154 2.629 1.00 97.19 232 LEU A O 1
ATOM 1845 N N . LEU A 1 233 ? 3.511 -13.799 3.814 1.00 98.31 233 LEU A N 1
ATOM 1846 C CA . LEU A 1 233 ? 4.682 -14.680 3.779 1.00 98.31 233 LEU A CA 1
ATOM 1847 C C . LEU A 1 233 ? 5.003 -15.118 2.347 1.00 98.31 233 LEU A C 1
ATOM 1849 O O . LEU A 1 233 ? 6.159 -15.072 1.931 1.00 98.31 233 LEU A O 1
ATOM 1853 N N . TYR A 1 234 ? 3.987 -15.476 1.564 1.00 98.50 234 TYR A N 1
ATOM 1854 C CA . TYR A 1 234 ? 4.183 -15.887 0.180 1.00 98.50 234 TYR A CA 1
ATOM 1855 C C . TYR A 1 234 ? 4.745 -14.746 -0.678 1.00 98.50 234 TYR A C 1
ATOM 1857 O O . TYR A 1 234 ? 5.792 -14.878 -1.301 1.00 98.50 234 TYR A O 1
ATOM 1865 N N . THR A 1 235 ? 4.104 -13.581 -0.676 1.00 98.19 235 THR A N 1
ATOM 1866 C CA . THR A 1 235 ? 4.486 -12.493 -1.591 1.00 98.19 235 THR A CA 1
ATOM 1867 C C . THR A 1 235 ? 5.696 -11.695 -1.113 1.00 98.19 235 THR A C 1
ATOM 1869 O O . THR A 1 235 ? 6.569 -11.374 -1.915 1.00 98.19 235 THR A O 1
ATOM 1872 N N . ARG A 1 236 ? 5.813 -11.415 0.192 1.00 97.69 236 ARG A N 1
ATOM 1873 C CA . ARG A 1 236 ? 6.873 -10.550 0.742 1.00 97.69 236 ARG A CA 1
ATOM 1874 C C . ARG A 1 236 ? 8.108 -11.300 1.235 1.00 97.69 236 ARG A C 1
ATOM 1876 O O . ARG A 1 236 ? 9.132 -10.657 1.447 1.00 97.69 236 ARG A O 1
ATOM 1883 N N . VAL A 1 237 ? 8.031 -12.622 1.418 1.00 97.44 237 VAL A N 1
ATOM 1884 C CA . VAL A 1 237 ? 9.204 -13.452 1.741 1.00 97.44 237 VAL A CA 1
ATOM 1885 C C . VAL A 1 237 ? 9.565 -14.341 0.562 1.00 97.44 237 VAL A C 1
ATOM 1887 O O . VAL A 1 237 ? 10.633 -14.174 -0.021 1.00 97.44 237 VAL A O 1
ATOM 1890 N N . TYR A 1 238 ? 8.663 -15.256 0.203 1.00 98.38 238 TYR A N 1
ATOM 1891 C CA . TYR A 1 238 ? 8.955 -16.305 -0.770 1.00 98.38 238 TYR A CA 1
ATOM 1892 C C . TYR A 1 238 ? 9.147 -15.767 -2.195 1.00 98.38 238 TYR A C 1
ATOM 1894 O O . TYR A 1 238 ? 10.078 -16.191 -2.867 1.00 98.38 238 TYR A O 1
ATOM 1902 N N . LEU A 1 239 ? 8.334 -14.806 -2.651 1.00 98.06 239 LEU A N 1
ATOM 1903 C CA . LEU A 1 239 ? 8.493 -14.209 -3.985 1.00 98.06 239 LEU A CA 1
ATOM 1904 C C . LEU A 1 239 ? 9.455 -13.013 -4.000 1.00 98.06 239 LEU A C 1
ATOM 1906 O O . LEU A 1 239 ? 10.307 -12.933 -4.884 1.00 98.06 239 LEU A O 1
ATOM 1910 N N . TRP A 1 240 ? 9.324 -12.083 -3.046 1.00 98.00 240 TRP A N 1
ATOM 1911 C CA . TRP A 1 240 ? 10.076 -10.822 -3.049 1.00 98.00 240 TRP A CA 1
ATOM 1912 C C . TRP A 1 240 ? 11.591 -11.013 -2.976 1.00 98.00 240 TRP A C 1
ATOM 1914 O O . TRP A 1 240 ? 12.298 -10.479 -3.826 1.00 98.00 240 TRP A O 1
ATOM 1924 N N . PHE A 1 241 ? 12.109 -11.748 -1.984 1.00 97.25 241 PHE A N 1
ATOM 1925 C CA . PHE A 1 241 ? 13.560 -11.826 -1.796 1.00 97.25 241 PHE A CA 1
ATOM 1926 C C . PHE A 1 241 ? 14.261 -12.518 -2.972 1.00 97.25 241 PHE A C 1
ATOM 1928 O O . PHE A 1 241 ? 15.204 -11.924 -3.496 1.00 97.25 241 PHE A O 1
ATOM 1935 N N . PRO A 1 242 ? 13.817 -13.697 -3.456 1.00 98.38 242 PRO A N 1
ATOM 1936 C CA . PRO A 1 242 ? 14.438 -14.319 -4.622 1.00 98.38 242 PRO A CA 1
ATOM 1937 C C . PRO A 1 242 ? 14.373 -13.442 -5.873 1.00 98.38 242 PRO A C 1
ATOM 1939 O O . PRO A 1 242 ? 15.393 -13.273 -6.534 1.00 98.38 242 PRO A O 1
ATOM 1942 N N . ALA A 1 243 ? 13.225 -12.823 -6.168 1.00 98.12 243 ALA A N 1
ATOM 1943 C CA . ALA A 1 243 ? 13.089 -11.965 -7.343 1.00 98.12 243 ALA A CA 1
ATOM 1944 C C . ALA A 1 243 ? 13.963 -10.703 -7.242 1.00 98.12 243 ALA A C 1
ATOM 1946 O O . ALA A 1 243 ? 14.670 -10.359 -8.186 1.00 98.12 243 ALA A O 1
ATOM 1947 N N . ALA A 1 244 ? 13.987 -10.042 -6.082 1.00 96.81 244 ALA A N 1
ATOM 1948 C CA . ALA A 1 244 ? 14.811 -8.857 -5.872 1.00 96.81 244 ALA A CA 1
ATOM 1949 C C . ALA A 1 244 ? 16.315 -9.177 -5.934 1.00 96.81 244 ALA A C 1
ATOM 1951 O O . ALA A 1 244 ? 17.089 -8.399 -6.495 1.00 96.81 244 ALA A O 1
ATOM 1952 N N . PHE A 1 245 ? 16.750 -10.318 -5.386 1.00 97.00 245 PHE A N 1
ATOM 1953 C CA . PHE A 1 245 ? 18.145 -10.749 -5.486 1.00 97.00 245 PHE A CA 1
ATOM 1954 C C . PHE A 1 245 ? 18.518 -11.210 -6.895 1.00 97.00 245 PHE A C 1
ATOM 1956 O O . PHE A 1 245 ? 19.595 -10.844 -7.355 1.00 97.00 245 PHE A O 1
ATOM 1963 N N . GLY A 1 246 ? 17.639 -11.935 -7.592 1.00 97.56 246 GLY A N 1
ATOM 1964 C CA . GLY A 1 246 ? 17.849 -12.353 -8.981 1.00 97.56 246 GLY A CA 1
ATOM 1965 C C . GLY A 1 246 ? 17.986 -11.160 -9.923 1.00 97.56 246 GLY A C 1
ATOM 1966 O O . GLY A 1 246 ? 18.961 -11.060 -10.665 1.00 97.56 246 GLY A O 1
ATOM 1967 N N . LEU A 1 247 ? 17.086 -10.181 -9.801 1.00 96.62 247 LEU A N 1
ATOM 1968 C CA . LEU A 1 247 ? 17.130 -8.948 -10.585 1.00 96.62 247 LEU A CA 1
ATOM 1969 C C . LEU A 1 247 ? 18.427 -8.152 -10.339 1.00 96.62 247 LEU A C 1
ATOM 1971 O O . LEU A 1 247 ? 19.054 -7.672 -11.281 1.00 96.62 247 LEU A O 1
ATOM 1975 N N . ARG A 1 248 ? 18.887 -8.066 -9.083 1.00 96.50 248 ARG A N 1
ATOM 1976 C CA . ARG A 1 248 ? 20.167 -7.422 -8.737 1.00 96.50 248 ARG A CA 1
ATOM 1977 C C . ARG A 1 248 ? 21.385 -8.200 -9.231 1.00 96.50 248 ARG A C 1
ATOM 1979 O O . ARG A 1 248 ? 22.348 -7.582 -9.678 1.00 96.50 248 ARG A O 1
ATOM 1986 N N . ALA A 1 249 ? 21.374 -9.527 -9.118 1.00 97.44 249 ALA A N 1
ATOM 1987 C CA . ALA A 1 249 ? 22.451 -10.376 -9.622 1.00 97.44 249 ALA A CA 1
ATOM 1988 C C . ALA A 1 249 ? 22.608 -10.186 -11.133 1.00 97.44 249 ALA A C 1
ATOM 1990 O O . ALA A 1 249 ? 23.716 -9.942 -11.601 1.00 97.44 249 ALA A O 1
ATOM 1991 N N . HIS A 1 250 ? 21.489 -10.141 -11.856 1.00 97.31 250 HIS A N 1
ATOM 1992 C CA . HIS A 1 250 ? 21.482 -9.875 -13.286 1.00 97.31 250 HIS A CA 1
ATOM 1993 C C . HIS A 1 250 ? 22.099 -8.510 -13.639 1.00 97.31 250 HIS A C 1
ATOM 1995 O O . HIS A 1 250 ? 22.981 -8.442 -14.488 1.00 97.31 250 HIS A O 1
ATOM 2001 N N . MET A 1 251 ? 21.724 -7.426 -12.948 1.00 96.62 251 MET A N 1
ATOM 2002 C CA . MET A 1 251 ? 22.330 -6.096 -13.173 1.00 96.62 251 MET A CA 1
ATOM 2003 C C . MET A 1 251 ? 23.844 -6.100 -12.951 1.00 96.62 251 MET A C 1
ATOM 2005 O O . MET A 1 251 ? 24.594 -5.464 -13.691 1.00 96.62 251 MET A O 1
ATOM 2009 N N . LYS A 1 252 ? 24.301 -6.838 -11.934 1.00 97.19 252 LYS A N 1
ATOM 2010 C CA . LYS A 1 252 ? 25.727 -7.002 -11.651 1.00 97.19 252 LYS A CA 1
ATOM 2011 C C . LYS A 1 252 ? 26.436 -7.762 -12.776 1.00 97.19 252 LYS A C 1
ATOM 2013 O O . LYS A 1 252 ? 27.519 -7.351 -13.174 1.00 97.19 252 LYS A O 1
ATOM 2018 N N . GLU A 1 253 ? 25.840 -8.836 -13.288 1.00 97.94 253 GLU A N 1
ATOM 2019 C CA . GLU A 1 253 ? 26.381 -9.619 -14.410 1.00 97.94 253 GLU A CA 1
ATOM 2020 C C . GLU A 1 253 ? 26.468 -8.802 -15.706 1.00 97.94 253 GLU A C 1
ATOM 2022 O O . GLU A 1 253 ? 27.424 -8.953 -16.461 1.00 97.94 253 GLU A O 1
ATOM 2027 N N . GLN A 1 254 ? 25.517 -7.890 -15.934 1.00 97.69 254 GLN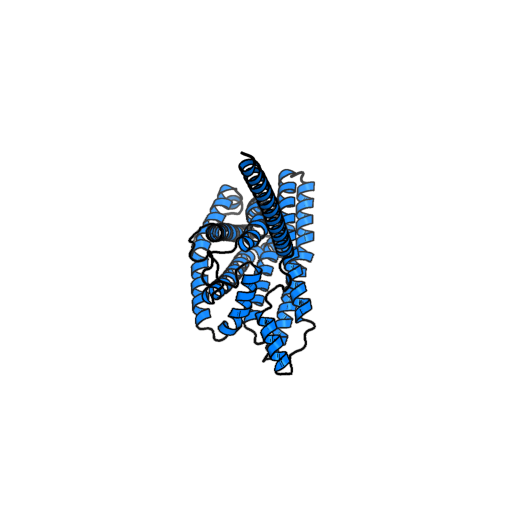 A N 1
ATOM 2028 C CA . GLN A 1 254 ? 25.531 -6.962 -17.071 1.00 97.69 254 GLN A CA 1
ATOM 2029 C C . GLN A 1 254 ? 26.516 -5.787 -16.900 1.00 97.69 254 GLN A C 1
ATOM 2031 O O . GLN A 1 254 ? 26.613 -4.939 -17.783 1.00 97.69 254 GLN A O 1
ATOM 2036 N N . ASN A 1 255 ? 27.256 -5.712 -15.784 1.00 97.25 255 ASN A N 1
ATOM 2037 C CA . ASN A 1 255 ? 28.114 -4.577 -15.416 1.00 97.25 255 ASN A CA 1
ATOM 2038 C C . ASN A 1 255 ? 27.381 -3.217 -15.369 1.00 97.25 255 ASN A C 1
ATOM 2040 O O . ASN A 1 255 ? 28.013 -2.162 -15.461 1.00 97.25 255 ASN A O 1
ATOM 2044 N N . ASP A 1 256 ? 26.061 -3.217 -15.157 1.00 96.62 256 ASP A N 1
ATOM 2045 C CA . ASP A 1 256 ? 25.257 -2.003 -14.994 1.00 96.62 256 ASP A CA 1
ATOM 2046 C C . ASP A 1 256 ? 25.375 -1.482 -13.554 1.00 96.62 256 ASP A C 1
ATOM 2048 O O . ASP A 1 256 ? 24.486 -1.618 -12.708 1.00 96.62 256 ASP A O 1
ATOM 2052 N N . THR A 1 257 ? 26.555 -0.947 -13.240 1.00 94.94 257 THR A N 1
ATOM 2053 C CA . THR A 1 257 ? 26.938 -0.569 -11.872 1.00 94.94 257 THR A CA 1
ATOM 2054 C C . THR A 1 257 ? 26.039 0.518 -11.287 1.00 94.94 257 THR A C 1
ATOM 2056 O O . THR A 1 257 ? 25.613 0.401 -10.136 1.00 94.94 257 THR A O 1
ATOM 2059 N N . THR A 1 258 ? 25.692 1.544 -12.068 1.00 94.62 258 THR A N 1
ATOM 2060 C CA . THR A 1 258 ? 24.800 2.625 -11.626 1.00 94.62 258 THR A CA 1
ATOM 2061 C C . THR A 1 258 ? 23.433 2.077 -11.243 1.00 94.62 258 THR A C 1
ATOM 2063 O O . THR A 1 258 ? 22.942 2.360 -10.143 1.00 94.62 258 THR A O 1
ATOM 2066 N N . PHE A 1 259 ? 22.831 1.255 -12.108 1.00 94.38 259 PHE A N 1
ATOM 2067 C CA . PHE A 1 259 ? 21.515 0.706 -11.824 1.00 94.38 259 PHE A CA 1
ATOM 2068 C C . PHE A 1 259 ? 21.554 -0.302 -10.679 1.00 94.38 259 PHE A C 1
ATOM 2070 O O . PHE A 1 259 ? 20.693 -0.266 -9.801 1.00 94.38 259 PHE A O 1
ATOM 2077 N N . PHE A 1 260 ? 22.607 -1.118 -10.597 1.00 96.31 260 PHE A N 1
ATOM 2078 C CA . PHE A 1 260 ? 22.823 -2.038 -9.485 1.00 96.31 260 PHE A CA 1
ATOM 2079 C C . PHE A 1 260 ? 22.852 -1.323 -8.125 1.00 96.31 260 PHE A C 1
ATOM 2081 O O . PHE A 1 260 ? 22.192 -1.772 -7.179 1.00 96.31 260 PHE A O 1
ATOM 2088 N N . TYR A 1 261 ? 23.587 -0.212 -7.994 1.00 96.81 261 TYR A N 1
ATOM 2089 C CA . TYR A 1 261 ? 23.641 0.542 -6.738 1.00 96.81 261 TYR A CA 1
ATOM 2090 C C . TYR A 1 261 ? 22.304 1.214 -6.417 1.00 96.81 261 TYR A C 1
ATOM 2092 O O . TYR A 1 261 ? 21.820 1.084 -5.289 1.00 96.81 261 TYR A O 1
ATOM 2100 N N . GLY A 1 262 ? 21.668 1.858 -7.402 1.00 95.25 262 GLY A N 1
ATOM 2101 C CA . GLY A 1 262 ? 20.346 2.467 -7.231 1.00 95.25 262 GLY A CA 1
ATOM 2102 C C . GLY A 1 262 ? 19.288 1.448 -6.792 1.00 95.25 262 GLY A C 1
ATOM 2103 O O . GLY A 1 262 ? 18.629 1.626 -5.763 1.00 95.25 262 GLY A O 1
ATOM 2104 N N . ALA A 1 263 ? 19.193 0.324 -7.506 1.00 95.06 263 ALA A N 1
ATOM 2105 C CA . ALA A 1 263 ? 18.299 -0.779 -7.176 1.00 95.06 263 ALA A CA 1
ATOM 2106 C C . ALA A 1 263 ? 18.613 -1.377 -5.799 1.00 95.06 263 ALA A C 1
ATOM 2108 O O . ALA A 1 263 ? 17.697 -1.700 -5.050 1.00 95.06 263 ALA A O 1
ATOM 2109 N N . THR A 1 264 ? 19.889 -1.479 -5.410 1.00 96.94 264 THR A N 1
ATOM 2110 C CA . THR A 1 264 ? 20.282 -1.983 -4.083 1.00 96.94 264 THR A CA 1
ATOM 2111 C C . THR A 1 264 ? 19.719 -1.124 -2.951 1.00 96.94 264 THR A C 1
ATOM 2113 O O . THR A 1 264 ? 19.177 -1.674 -1.987 1.00 96.94 264 THR A O 1
ATOM 2116 N N . VAL A 1 265 ? 19.806 0.206 -3.054 1.00 96.94 265 VAL A N 1
ATOM 2117 C CA . VAL A 1 265 ? 19.253 1.109 -2.030 1.00 96.94 265 VAL A CA 1
ATOM 2118 C C . VAL A 1 265 ? 17.733 0.954 -1.955 1.00 96.94 265 VAL A C 1
ATOM 2120 O O . VAL A 1 265 ? 17.190 0.751 -0.869 1.00 96.94 265 VAL A O 1
ATOM 2123 N N . MET A 1 266 ? 17.051 0.967 -3.101 1.00 96.06 266 MET A N 1
ATOM 2124 C CA . MET A 1 266 ? 15.588 0.864 -3.156 1.00 96.06 266 MET A CA 1
ATOM 2125 C C . MET A 1 266 ? 15.064 -0.485 -2.661 1.00 96.06 266 MET A C 1
ATOM 2127 O O . MET A 1 266 ? 14.181 -0.528 -1.806 1.00 96.06 266 MET A O 1
ATOM 2131 N N . VAL A 1 267 ? 15.667 -1.592 -3.103 1.00 95.38 267 VAL A N 1
ATOM 2132 C CA . VAL A 1 267 ? 15.345 -2.942 -2.617 1.00 95.38 267 VAL A CA 1
ATOM 2133 C C . VAL A 1 267 ? 15.538 -3.035 -1.108 1.00 95.38 267 VAL A C 1
ATOM 2135 O O . VAL A 1 267 ? 14.728 -3.667 -0.433 1.00 95.38 267 VAL A O 1
ATOM 2138 N N . THR A 1 268 ? 16.569 -2.394 -0.552 1.00 96.69 268 THR A N 1
ATOM 2139 C CA . THR A 1 268 ? 16.805 -2.387 0.899 1.00 96.69 268 THR A CA 1
ATOM 2140 C C . THR A 1 268 ? 15.687 -1.655 1.638 1.00 96.69 268 THR A C 1
ATOM 2142 O O . THR A 1 268 ? 15.111 -2.212 2.574 1.00 96.69 268 THR A O 1
ATOM 2145 N N . ILE A 1 269 ? 15.331 -0.444 1.196 1.00 95.38 269 ILE A N 1
ATOM 2146 C CA . ILE A 1 269 ? 14.252 0.357 1.795 1.00 95.38 269 ILE A CA 1
ATOM 2147 C C . ILE A 1 269 ? 12.926 -0.415 1.757 1.00 95.38 269 ILE A C 1
ATOM 2149 O O . ILE A 1 269 ? 12.271 -0.578 2.790 1.00 95.38 269 ILE A O 1
ATOM 2153 N N . PHE A 1 270 ? 12.563 -0.964 0.596 1.00 95.56 270 PHE A N 1
ATOM 2154 C CA . PHE A 1 270 ? 11.316 -1.710 0.444 1.00 95.56 270 PHE A CA 1
ATOM 2155 C C . PHE A 1 270 ? 11.322 -3.041 1.205 1.00 95.56 270 PHE A C 1
ATOM 2157 O O . PHE A 1 270 ? 10.294 -3.467 1.727 1.00 95.56 270 PHE A O 1
ATOM 2164 N N . SER A 1 271 ? 12.483 -3.688 1.347 1.00 96.25 271 SER A N 1
ATOM 2165 C CA . SER A 1 271 ? 12.617 -4.894 2.173 1.00 96.25 271 SER A CA 1
ATOM 2166 C C . SER A 1 271 ? 12.358 -4.596 3.648 1.00 96.25 271 SER A C 1
ATOM 2168 O O . SER A 1 271 ? 11.682 -5.377 4.313 1.00 96.25 271 SER A O 1
ATOM 2170 N N . ILE A 1 272 ? 12.814 -3.449 4.163 1.00 95.25 272 ILE A N 1
ATOM 2171 C CA . ILE A 1 272 ? 12.489 -3.020 5.532 1.00 95.25 272 ILE A CA 1
ATOM 2172 C C . ILE A 1 272 ? 10.975 -2.820 5.675 1.00 95.25 272 ILE A C 1
ATOM 2174 O O . ILE A 1 272 ? 10.382 -3.318 6.631 1.00 95.25 272 ILE A O 1
ATOM 2178 N N . PHE A 1 273 ? 10.334 -2.153 4.711 1.00 93.19 273 PHE A N 1
ATOM 2179 C CA . PHE A 1 273 ? 8.877 -2.002 4.687 1.00 93.19 273 PHE A CA 1
ATOM 2180 C C . PHE A 1 273 ? 8.149 -3.361 4.678 1.00 93.19 273 PHE A C 1
ATOM 2182 O O . PHE A 1 273 ? 7.239 -3.587 5.477 1.00 93.19 273 PHE A O 1
ATOM 2189 N N . ASN A 1 274 ? 8.600 -4.306 3.848 1.00 95.00 274 ASN A N 1
ATOM 2190 C CA . ASN A 1 274 ? 8.069 -5.669 3.798 1.00 95.00 274 ASN A CA 1
ATOM 2191 C C . ASN A 1 274 ? 8.174 -6.386 5.149 1.00 95.00 274 ASN A C 1
ATOM 2193 O O . ASN A 1 274 ? 7.197 -6.989 5.597 1.00 95.00 274 ASN A O 1
ATOM 2197 N N . LEU A 1 275 ? 9.326 -6.292 5.818 1.00 94.62 275 LEU A N 1
ATOM 2198 C CA . LEU A 1 275 ? 9.540 -6.895 7.134 1.00 94.62 275 LEU A CA 1
ATOM 2199 C C . LEU A 1 275 ? 8.620 -6.292 8.200 1.00 94.62 275 LEU A C 1
ATOM 2201 O O . LEU A 1 275 ? 8.072 -7.039 9.009 1.00 94.62 275 LEU A O 1
ATOM 2205 N N . VAL A 1 276 ? 8.386 -4.975 8.177 1.00 91.00 276 VAL A N 1
ATOM 2206 C CA . VAL A 1 276 ? 7.429 -4.321 9.088 1.00 91.00 276 VAL A CA 1
ATOM 2207 C C . VAL A 1 276 ? 6.026 -4.915 8.927 1.00 91.00 276 VAL A C 1
ATOM 2209 O O . VAL A 1 276 ? 5.382 -5.237 9.925 1.00 91.00 276 VAL A O 1
ATOM 2212 N N . LEU A 1 277 ? 5.572 -5.128 7.690 1.00 92.38 277 LEU A N 1
ATOM 2213 C CA . LEU A 1 277 ? 4.255 -5.715 7.422 1.00 92.38 277 LEU A CA 1
ATOM 2214 C C . LEU A 1 277 ? 4.168 -7.199 7.804 1.00 92.38 277 LEU A C 1
ATOM 2216 O O . LEU A 1 277 ? 3.127 -7.652 8.276 1.00 92.38 277 LEU A O 1
ATOM 2220 N N . ILE A 1 278 ? 5.254 -7.959 7.648 1.00 94.50 278 ILE A N 1
ATOM 2221 C CA . ILE A 1 278 ? 5.315 -9.356 8.103 1.00 94.50 278 ILE A CA 1
ATOM 2222 C C . ILE A 1 278 ? 5.218 -9.427 9.629 1.00 94.50 278 ILE A C 1
ATOM 2224 O O . ILE A 1 278 ? 4.447 -10.230 10.154 1.00 94.50 278 ILE A O 1
ATOM 2228 N N . VAL A 1 279 ? 5.959 -8.577 10.347 1.00 92.56 279 VAL A N 1
ATOM 2229 C CA . VAL A 1 279 ? 5.903 -8.507 11.816 1.00 92.56 279 VAL A CA 1
ATOM 2230 C C . VAL A 1 279 ? 4.495 -8.144 12.294 1.00 92.56 279 VAL A C 1
ATOM 2232 O O . VAL A 1 279 ? 4.006 -8.753 13.247 1.00 92.56 279 VAL A O 1
ATOM 2235 N N . ASP A 1 280 ? 3.817 -7.215 11.615 1.00 88.44 280 ASP A N 1
ATOM 2236 C CA . ASP A 1 280 ? 2.414 -6.890 11.891 1.00 88.44 280 ASP A CA 1
ATOM 2237 C C . ASP A 1 280 ? 1.489 -8.109 11.704 1.00 88.44 280 ASP A C 1
ATOM 2239 O O . ASP A 1 280 ? 0.757 -8.499 12.620 1.00 88.44 280 ASP A O 1
ATOM 2243 N N . GLY A 1 281 ? 1.587 -8.784 10.554 1.00 93.62 281 GLY A N 1
ATOM 224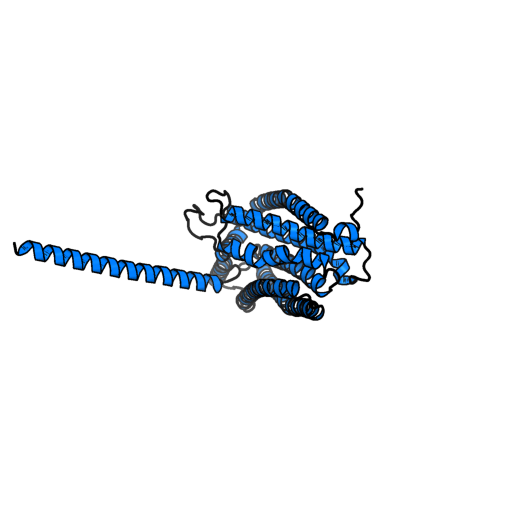4 C CA . GLY A 1 281 ? 0.804 -9.986 10.257 1.00 93.62 281 GLY A CA 1
ATOM 2245 C C . GLY A 1 281 ? 1.030 -11.122 11.262 1.00 93.62 281 GLY A C 1
ATOM 2246 O O . GLY A 1 281 ? 0.069 -11.740 11.728 1.00 93.62 281 GLY A O 1
ATOM 2247 N N . LEU A 1 282 ? 2.285 -11.366 11.653 1.00 94.81 282 LEU A N 1
ATOM 2248 C CA . LEU A 1 282 ? 2.646 -12.350 12.679 1.00 94.81 282 LEU A CA 1
ATOM 2249 C C . LEU A 1 282 ? 2.074 -11.973 14.048 1.00 94.81 282 LEU A C 1
ATOM 2251 O O . LEU A 1 282 ? 1.522 -12.832 14.736 1.00 94.81 282 LEU A O 1
ATOM 2255 N N . GLY A 1 283 ? 2.147 -10.694 14.429 1.00 91.38 283 GLY A N 1
ATOM 2256 C CA . GLY A 1 283 ? 1.561 -10.188 15.670 1.00 91.38 283 GLY A CA 1
ATOM 2257 C C . GLY A 1 283 ? 0.045 -10.394 15.719 1.00 91.38 283 GLY A C 1
ATOM 2258 O O . GLY A 1 283 ? -0.492 -10.860 16.729 1.00 91.38 283 GLY A O 1
ATOM 2259 N N . ALA A 1 284 ? -0.652 -10.123 14.614 1.00 91.94 284 ALA A N 1
ATOM 2260 C CA . ALA A 1 284 ? -2.081 -10.389 14.494 1.00 91.94 284 ALA A CA 1
ATOM 2261 C C . ALA A 1 284 ? -2.399 -11.894 14.585 1.00 91.94 284 ALA A C 1
ATOM 2263 O O . ALA A 1 284 ? -3.327 -12.285 15.298 1.00 91.94 284 ALA A O 1
ATOM 2264 N N . ALA A 1 285 ? -1.623 -12.748 13.917 1.00 95.25 285 ALA A N 1
ATOM 2265 C CA . ALA A 1 285 ? -1.819 -14.194 13.935 1.00 95.25 285 ALA A CA 1
ATOM 2266 C C . ALA A 1 285 ? -1.574 -14.809 15.319 1.00 95.25 285 ALA A C 1
ATOM 2268 O O . ALA A 1 285 ? -2.448 -15.506 15.839 1.00 95.25 285 ALA A O 1
ATOM 2269 N N . ALA A 1 286 ? -0.445 -14.487 15.956 1.00 95.12 286 ALA A N 1
ATOM 2270 C CA . ALA A 1 286 ? -0.110 -14.939 17.307 1.00 95.12 286 ALA A CA 1
ATOM 2271 C C . ALA A 1 286 ? -1.184 -14.535 18.326 1.00 95.12 286 ALA A C 1
ATOM 2273 O O . ALA A 1 286 ? -1.482 -15.269 19.266 1.00 95.12 286 ALA A O 1
ATOM 2274 N N . LYS A 1 287 ? -1.817 -13.379 18.111 1.00 90.88 287 LYS A N 1
ATOM 2275 C CA . LYS A 1 287 ? -2.890 -12.876 18.962 1.00 90.88 287 LYS A CA 1
ATOM 2276 C C . LYS A 1 287 ? -4.235 -13.572 18.744 1.00 90.88 287 LYS A C 1
ATOM 2278 O O . LYS A 1 287 ? -4.930 -13.872 19.716 1.00 90.88 287 LYS A O 1
ATOM 2283 N N . TRP A 1 288 ? -4.643 -13.773 17.491 1.00 95.00 288 TRP A N 1
ATOM 2284 C CA . TRP A 1 288 ? -6.016 -14.174 17.157 1.00 95.00 288 TRP A CA 1
ATOM 2285 C C . TRP A 1 288 ? -6.186 -15.668 16.868 1.00 95.00 288 TRP A C 1
ATOM 2287 O O . TRP A 1 288 ? -7.247 -16.222 17.162 1.00 95.00 288 TRP A O 1
ATOM 2297 N N . LEU A 1 289 ? -5.168 -16.351 16.340 1.00 96.88 289 LEU A N 1
ATOM 2298 C CA . LEU A 1 289 ? -5.259 -17.776 16.008 1.00 96.88 289 LEU A CA 1
ATOM 2299 C C . LEU A 1 289 ? -5.407 -18.700 17.232 1.00 96.88 289 LEU A C 1
ATOM 2301 O O . LEU A 1 289 ? -6.274 -19.577 17.178 1.00 96.88 289 LEU A O 1
ATOM 2305 N N . PRO A 1 290 ? -4.683 -18.525 18.354 1.00 97.38 290 PRO A N 1
ATOM 2306 C CA . PRO A 1 290 ? -4.864 -19.394 19.521 1.00 97.38 290 PRO A CA 1
ATOM 2307 C C . PRO A 1 290 ? -6.096 -19.026 20.363 1.00 97.38 290 PRO A C 1
ATOM 2309 O O . PRO A 1 290 ? -6.533 -19.809 21.206 1.00 97.38 290 PRO A O 1
ATOM 2312 N N . ARG A 1 291 ? -6.691 -17.844 20.147 1.00 96.31 291 ARG A N 1
ATOM 2313 C CA . ARG A 1 291 ? -7.820 -17.368 20.953 1.00 96.31 291 ARG A CA 1
ATOM 2314 C C . ARG A 1 291 ? -9.071 -18.228 20.715 1.00 96.31 291 ARG A C 1
ATOM 2316 O O . ARG A 1 291 ? -9.418 -18.568 19.575 1.00 96.31 291 ARG A O 1
ATOM 2323 N N . LYS A 1 292 ? -9.747 -18.576 21.815 1.00 97.81 292 LYS A N 1
ATOM 2324 C CA . LYS A 1 292 ? -11.027 -19.303 21.839 1.00 97.81 292 LYS A CA 1
ATOM 2325 C C . LYS A 1 292 ? -12.198 -18.324 21.706 1.00 97.81 292 LYS A C 1
ATOM 2327 O O . LYS A 1 292 ? -12.062 -17.146 22.025 1.00 97.81 292 LYS A O 1
ATOM 2332 N N . PHE A 1 293 ? -13.336 -18.820 21.224 1.00 98.00 293 PHE A N 1
ATOM 2333 C CA . PHE A 1 293 ? -14.562 -18.025 21.151 1.00 98.00 293 PHE A CA 1
ATOM 2334 C C . PHE A 1 293 ? -15.057 -17.695 22.572 1.00 98.00 293 PHE A C 1
ATOM 2336 O O . PHE A 1 293 ? -15.143 -18.629 23.377 1.00 98.00 293 PHE A O 1
ATOM 2343 N N . PRO A 1 294 ? -15.381 -16.425 22.884 1.00 97.44 294 PRO A N 1
ATOM 2344 C CA . PRO A 1 294 ? -15.829 -16.034 24.216 1.00 97.44 294 PRO A CA 1
ATOM 2345 C C . PRO A 1 294 ? -17.200 -16.645 24.537 1.00 97.44 294 PRO A C 1
ATOM 2347 O O . PRO A 1 294 ? -18.158 -16.508 23.771 1.00 97.44 294 PRO A O 1
ATOM 2350 N N . LYS A 1 295 ? -17.301 -17.328 25.676 1.00 97.62 295 LYS A N 1
ATOM 2351 C CA . LYS A 1 295 ? -18.529 -17.963 26.166 1.00 97.62 295 LYS A CA 1
ATOM 2352 C C . LYS A 1 295 ? -19.234 -17.091 27.201 1.00 97.62 295 LYS A C 1
ATOM 2354 O O . LYS A 1 295 ? -20.457 -16.964 27.138 1.00 97.62 295 LYS A O 1
ATOM 2359 N N . SER A 1 296 ? -18.487 -16.484 28.125 1.00 97.69 296 SER A N 1
ATOM 2360 C CA . SER A 1 296 ? -19.060 -15.664 29.201 1.00 97.69 296 SER A CA 1
ATOM 2361 C C . SER A 1 296 ? -19.298 -14.211 28.764 1.00 97.69 296 SER A C 1
ATOM 2363 O O . SER A 1 296 ? -18.706 -13.721 27.802 1.00 97.69 296 SER A O 1
ATOM 2365 N N . LYS A 1 297 ? -20.180 -13.491 29.471 1.00 97.19 297 LYS A N 1
ATOM 2366 C CA . LYS A 1 297 ? -20.434 -12.058 29.221 1.00 97.19 297 LYS A CA 1
ATOM 2367 C C . LYS A 1 297 ? -19.167 -11.214 29.420 1.00 97.19 297 LYS A C 1
ATOM 2369 O O . LYS A 1 297 ? -18.936 -10.277 28.660 1.00 97.19 297 LYS A O 1
ATOM 2374 N N . GLU A 1 298 ? -18.350 -11.576 30.403 1.00 97.62 298 GLU A N 1
ATOM 2375 C CA . GLU A 1 298 ? -17.064 -10.940 30.692 1.00 97.62 298 GLU A CA 1
ATOM 2376 C C . GLU A 1 298 ? -16.060 -11.166 29.554 1.00 97.62 298 GLU A C 1
ATOM 2378 O O . GLU A 1 298 ? -15.576 -10.197 28.975 1.00 97.62 298 GLU A O 1
ATOM 2383 N N . GLU A 1 299 ? -15.865 -12.415 29.111 1.00 97.06 299 GLU A N 1
ATOM 2384 C CA . GLU A 1 299 ? -14.984 -12.753 27.979 1.00 97.06 299 GLU A CA 1
ATOM 2385 C C . GLU A 1 299 ? -15.409 -12.047 26.678 1.00 97.06 299 GLU A C 1
ATOM 2387 O O . GLU A 1 299 ? -14.570 -11.664 25.851 1.00 97.06 299 GLU A O 1
ATOM 2392 N N . LYS A 1 300 ? -16.723 -11.864 26.473 1.00 96.94 300 LYS A N 1
ATOM 2393 C CA . LYS A 1 300 ? -17.267 -11.093 25.344 1.00 96.94 300 LYS A CA 1
ATOM 2394 C C . LYS A 1 300 ? -16.911 -9.615 25.460 1.00 96.94 300 LYS A C 1
ATOM 2396 O O . LYS A 1 300 ? -16.471 -9.030 24.472 1.00 96.94 300 LYS A O 1
ATOM 2401 N N . GLY A 1 301 ? -17.050 -9.030 26.651 1.00 96.19 301 GLY A N 1
ATOM 2402 C CA . GLY A 1 301 ? -16.641 -7.654 26.938 1.00 96.19 301 GLY A CA 1
ATOM 2403 C C . GLY A 1 301 ? -15.144 -7.434 26.716 1.00 96.19 301 GLY A C 1
ATOM 2404 O O . GLY A 1 301 ? -14.752 -6.483 26.037 1.00 96.19 301 GLY A O 1
ATOM 2405 N N . GLU A 1 302 ? -14.307 -8.355 27.193 1.00 95.25 302 GLU A N 1
ATOM 2406 C CA . GLU A 1 302 ? -12.861 -8.332 26.965 1.00 95.25 302 GLU A CA 1
ATOM 2407 C C . GLU A 1 302 ? -12.506 -8.456 25.486 1.00 95.25 302 GLU A C 1
ATOM 2409 O O . GLU A 1 302 ? -11.663 -7.714 24.983 1.00 95.25 302 GLU A O 1
ATOM 2414 N N . THR A 1 303 ? -13.155 -9.374 24.767 1.00 94.00 303 THR A N 1
ATOM 2415 C CA . THR A 1 303 ? -12.923 -9.567 23.332 1.00 94.00 303 THR A CA 1
ATOM 2416 C C . THR A 1 303 ? -13.360 -8.334 22.545 1.00 94.00 303 THR A C 1
ATOM 2418 O O . THR A 1 303 ? -12.612 -7.878 21.684 1.00 94.00 303 THR A O 1
ATOM 2421 N N . ALA A 1 304 ? -14.503 -7.728 22.872 1.00 92.88 304 ALA A N 1
ATOM 2422 C CA . ALA A 1 304 ? -14.946 -6.477 22.263 1.00 92.88 304 ALA A CA 1
ATOM 2423 C C . ALA A 1 304 ? -13.954 -5.334 22.538 1.00 92.88 304 ALA A C 1
ATOM 2425 O O . ALA A 1 304 ? -13.542 -4.630 21.615 1.00 92.88 304 ALA A O 1
ATOM 2426 N N . ALA A 1 305 ? -13.501 -5.180 23.785 1.00 91.44 305 ALA A N 1
ATOM 2427 C CA . ALA A 1 305 ? -12.480 -4.200 24.141 1.00 91.44 305 ALA A CA 1
ATOM 2428 C C . ALA A 1 305 ? -11.150 -4.470 23.422 1.00 91.44 305 ALA A C 1
ATOM 2430 O O . ALA A 1 305 ? -10.468 -3.529 23.015 1.00 91.44 305 ALA A O 1
ATOM 2431 N N . LEU A 1 306 ? -10.791 -5.741 23.229 1.00 90.94 306 LEU A N 1
ATOM 2432 C CA . LEU A 1 306 ? -9.613 -6.139 22.477 1.00 90.94 306 LEU A CA 1
ATOM 2433 C C . LEU A 1 306 ? -9.747 -5.731 21.015 1.00 90.94 306 LEU A C 1
ATOM 2435 O O . LEU A 1 306 ? -8.851 -5.060 20.528 1.00 90.94 306 LEU A O 1
ATOM 2439 N N . VAL A 1 307 ? -10.845 -6.059 20.329 1.00 89.00 307 VAL A N 1
ATOM 2440 C CA . VAL A 1 307 ? -11.094 -5.642 18.934 1.00 89.00 307 VAL A CA 1
ATOM 2441 C C . VAL A 1 307 ? -10.983 -4.126 18.792 1.00 89.00 307 VAL A C 1
ATOM 2443 O O . VAL A 1 307 ? -10.286 -3.641 17.907 1.00 89.00 307 VAL A O 1
ATOM 2446 N N . ARG A 1 308 ? -11.582 -3.370 19.720 1.00 85.44 308 ARG A N 1
ATOM 2447 C CA . ARG A 1 308 ? -11.519 -1.900 19.734 1.00 85.44 308 ARG A CA 1
ATOM 2448 C C . ARG A 1 308 ? -10.098 -1.354 19.885 1.00 85.44 308 ARG A C 1
ATOM 2450 O O . ARG A 1 308 ? -9.782 -0.320 19.306 1.00 85.44 308 ARG A O 1
ATOM 2457 N N . ARG A 1 309 ? -9.251 -2.039 20.662 1.00 81.12 309 ARG A N 1
ATOM 2458 C CA . ARG A 1 309 ? -7.832 -1.691 20.875 1.00 81.12 309 ARG A CA 1
ATOM 2459 C C . ARG A 1 309 ? -6.895 -2.274 19.817 1.00 81.12 309 ARG A C 1
ATOM 2461 O O . ARG A 1 309 ? -5.728 -1.900 19.784 1.00 81.12 309 ARG A O 1
ATOM 2468 N N . THR A 1 310 ? -7.362 -3.242 19.032 1.00 67.88 310 THR A N 1
ATOM 2469 C CA . THR A 1 310 ? -6.532 -4.042 18.134 1.00 67.88 310 THR A CA 1
ATOM 2470 C C . THR A 1 310 ? -6.936 -3.780 16.708 1.00 67.88 310 THR A C 1
ATOM 2472 O O . THR A 1 310 ? -7.771 -4.464 16.126 1.00 67.88 310 THR A O 1
ATOM 2475 N N . SER A 1 311 ? -6.224 -2.854 16.112 1.00 54.84 311 SER A N 1
ATOM 2476 C CA . SER A 1 311 ? -5.864 -2.988 14.710 1.00 54.84 311 SER A CA 1
ATOM 2477 C C . SER A 1 311 ? -4.348 -3.139 14.669 1.00 54.84 311 SER A C 1
ATOM 2479 O O . SER A 1 311 ? -3.659 -2.551 15.499 1.00 54.84 311 SER A O 1
ATOM 2481 N N . ALA A 1 312 ? -3.864 -3.992 13.773 1.00 48.53 312 ALA A N 1
ATOM 2482 C CA . ALA A 1 312 ? -2.454 -4.223 13.475 1.00 48.53 312 ALA A CA 1
ATOM 2483 C C . ALA A 1 312 ? -1.558 -4.546 14.690 1.00 48.53 312 ALA A C 1
ATOM 2485 O O . ALA A 1 312 ? -1.443 -5.718 15.042 1.00 48.53 312 ALA A O 1
ATOM 2486 N N . THR A 1 313 ? -1.004 -3.587 15.430 1.00 43.12 313 THR A N 1
ATOM 2487 C CA . THR A 1 313 ? 0.023 -3.901 16.423 1.00 43.12 313 THR A CA 1
ATOM 2488 C C . THR A 1 313 ? -0.230 -3.289 17.806 1.00 43.12 313 THR A C 1
ATOM 2490 O O . THR A 1 313 ? -0.239 -2.082 18.009 1.00 43.12 313 THR A O 1
ATOM 2493 N N . GLY A 1 314 ? -0.291 -4.142 18.837 1.00 41.91 314 GLY A N 1
ATOM 2494 C CA . GLY A 1 314 ? 0.119 -3.722 20.191 1.00 41.91 314 GLY A CA 1
ATOM 2495 C C . GLY A 1 314 ? 1.622 -3.389 20.267 1.00 41.91 314 GLY A C 1
ATOM 2496 O O . GLY A 1 314 ? 2.102 -2.881 21.275 1.00 41.91 314 GLY A O 1
ATOM 2497 N N . ILE A 1 315 ? 2.357 -3.675 19.190 1.00 44.03 315 ILE A N 1
ATOM 2498 C CA . ILE A 1 315 ? 3.740 -3.289 18.940 1.00 44.03 315 ILE A CA 1
ATOM 2499 C C . ILE A 1 315 ? 3.713 -1.905 18.282 1.00 44.03 315 ILE A C 1
ATOM 2501 O O . ILE A 1 315 ? 3.556 -1.780 17.070 1.00 44.03 315 ILE A O 1
ATOM 2505 N N . VAL A 1 316 ? 3.850 -0.840 19.072 1.00 51.94 316 VAL A N 1
ATOM 2506 C CA . VAL A 1 316 ? 4.229 0.471 18.516 1.00 51.94 316 VAL A CA 1
ATOM 2507 C C . VAL A 1 316 ? 5.428 0.214 17.604 1.00 51.94 316 VAL A C 1
ATOM 2509 O O . VAL A 1 316 ? 6.387 -0.387 18.090 1.00 51.94 316 VAL A O 1
ATOM 2512 N N . ALA A 1 317 ? 5.350 0.581 16.313 1.00 53.50 317 ALA A N 1
ATOM 2513 C CA . ALA A 1 317 ? 6.382 0.234 15.334 1.00 53.50 317 ALA A CA 1
ATOM 2514 C C . ALA A 1 317 ? 7.766 0.454 15.970 1.00 53.50 317 ALA A C 1
ATOM 2516 O O . ALA A 1 317 ? 7.980 1.540 16.515 1.00 53.50 317 ALA A O 1
ATOM 2517 N N . PRO A 1 318 ? 8.677 -0.536 15.995 1.00 54.81 318 PRO A N 1
ATOM 2518 C CA . PRO A 1 318 ? 9.929 -0.428 16.745 1.00 54.81 318 PRO A CA 1
ATOM 2519 C C . PRO A 1 318 ? 10.699 0.863 16.438 1.00 54.81 318 PRO A C 1
ATOM 2521 O O . PRO A 1 318 ? 11.256 1.477 17.341 1.00 54.81 318 PRO A O 1
ATOM 2524 N N . ALA A 1 319 ? 10.620 1.345 15.194 1.00 52.38 319 ALA A N 1
ATOM 2525 C CA . ALA A 1 319 ? 11.135 2.647 14.777 1.00 52.38 319 ALA A CA 1
ATOM 2526 C C . ALA A 1 319 ? 10.465 3.837 15.495 1.00 52.38 319 ALA A C 1
ATOM 2528 O O . ALA A 1 319 ? 11.154 4.731 15.970 1.00 52.38 319 ALA A O 1
ATOM 2529 N N . LEU A 1 320 ? 9.137 3.839 15.641 1.00 56.78 320 LEU A N 1
ATOM 2530 C CA . LEU A 1 320 ? 8.378 4.820 16.428 1.00 56.78 320 LEU A CA 1
ATOM 2531 C C . LEU A 1 320 ? 8.692 4.717 17.924 1.00 56.78 320 LEU A C 1
ATOM 2533 O O . LEU A 1 320 ? 8.789 5.736 18.598 1.00 56.78 320 LEU A O 1
ATOM 2537 N N . GLN A 1 321 ? 8.867 3.507 18.457 1.00 64.56 321 GLN A N 1
ATOM 2538 C CA . GLN A 1 321 ? 9.299 3.305 19.843 1.00 64.56 321 GLN A CA 1
ATOM 2539 C C . GLN A 1 321 ? 10.712 3.847 20.068 1.00 64.56 321 GLN A C 1
ATOM 2541 O O . GLN A 1 321 ? 10.942 4.567 21.035 1.00 64.56 321 GLN A O 1
ATOM 2546 N N . MET A 1 322 ? 11.632 3.571 19.145 1.00 68.25 322 MET A N 1
ATOM 2547 C CA . MET A 1 322 ? 13.001 4.073 19.163 1.00 68.25 322 MET A CA 1
ATOM 2548 C C . MET A 1 322 ? 13.045 5.597 18.998 1.00 68.25 322 MET A C 1
ATOM 2550 O O . MET A 1 322 ? 13.756 6.257 19.749 1.00 68.25 322 MET A O 1
ATOM 2554 N N . LEU A 1 323 ? 12.248 6.174 18.092 1.00 66.31 323 LEU A N 1
ATOM 2555 C CA . LEU A 1 323 ? 12.095 7.624 17.930 1.00 66.31 323 LEU A CA 1
ATOM 2556 C C . LEU A 1 323 ? 11.526 8.266 19.194 1.00 66.31 323 LEU A C 1
ATOM 2558 O O . LEU A 1 323 ? 12.099 9.230 19.690 1.00 66.31 323 LEU A O 1
ATOM 2562 N N . ARG A 1 324 ? 10.463 7.704 19.779 1.00 70.62 324 ARG A N 1
ATOM 2563 C CA . ARG A 1 324 ? 9.894 8.186 21.049 1.00 70.62 324 ARG A CA 1
ATOM 2564 C C . ARG A 1 324 ? 10.900 8.081 22.193 1.00 70.62 324 ARG A C 1
ATOM 2566 O O . ARG A 1 324 ? 11.018 9.015 22.981 1.00 70.62 324 ARG A O 1
ATOM 2573 N N . ALA A 1 325 ? 11.659 6.988 22.270 1.00 73.19 325 ALA A N 1
ATOM 2574 C CA . ALA A 1 325 ? 12.728 6.821 23.251 1.00 73.19 325 ALA A CA 1
ATOM 2575 C C . ALA A 1 325 ? 13.856 7.845 23.034 1.00 73.19 325 ALA A C 1
ATOM 2577 O O . ALA A 1 325 ? 14.360 8.433 23.993 1.00 73.19 325 ALA A O 1
ATOM 2578 N N . TYR A 1 326 ? 14.218 8.114 21.778 1.00 75.69 326 TYR A N 1
ATOM 2579 C CA . TYR A 1 326 ? 15.212 9.116 21.412 1.00 75.69 326 TYR A CA 1
ATOM 2580 C C . TYR A 1 326 ? 14.743 10.538 21.748 1.00 75.69 326 TYR A C 1
ATOM 2582 O O . TYR A 1 326 ? 15.491 11.308 22.351 1.00 75.69 326 TYR A O 1
ATOM 2590 N N . GLU A 1 327 ? 13.493 10.886 21.443 1.00 78.62 327 GLU A N 1
ATOM 2591 C CA . GLU A 1 327 ? 12.888 12.167 21.808 1.00 78.62 327 GLU A CA 1
ATOM 2592 C C . GLU A 1 327 ? 12.783 12.347 23.320 1.00 78.62 327 GLU A C 1
ATOM 2594 O O . GLU A 1 327 ? 13.118 13.420 23.825 1.00 78.62 327 GLU A O 1
ATOM 2599 N N . ALA A 1 328 ? 12.372 11.308 24.052 1.00 80.69 328 ALA A N 1
ATOM 2600 C CA . ALA A 1 328 ? 12.344 11.317 25.511 1.00 80.69 328 ALA A CA 1
ATOM 2601 C C . ALA A 1 328 ? 13.750 11.568 26.077 1.00 80.69 328 ALA A C 1
ATOM 2603 O O . ALA A 1 328 ? 13.931 12.449 26.919 1.00 80.69 328 ALA A O 1
ATOM 2604 N N . LYS A 1 329 ? 14.773 10.891 25.536 1.00 87.00 329 LYS A N 1
ATOM 2605 C CA . LYS A 1 329 ? 16.181 11.107 25.900 1.00 87.00 329 LYS A CA 1
ATOM 2606 C C . LYS A 1 329 ? 16.655 12.525 25.563 1.00 87.00 329 LYS A C 1
ATOM 2608 O O . LYS A 1 329 ? 17.389 13.125 26.349 1.00 87.00 329 LYS A O 1
ATOM 2613 N N . ARG A 1 330 ? 16.229 13.091 24.427 1.00 88.44 330 ARG A N 1
ATOM 2614 C CA . ARG A 1 330 ? 16.552 14.470 24.022 1.00 88.44 330 ARG A CA 1
ATOM 2615 C C . ARG A 1 330 ? 15.904 15.497 24.953 1.00 88.44 330 ARG A C 1
ATOM 2617 O O . ARG A 1 330 ? 16.597 16.404 25.407 1.00 88.44 330 ARG A O 1
ATOM 2624 N N . LYS A 1 331 ? 14.614 15.339 25.270 1.00 89.06 331 LYS A N 1
ATOM 2625 C CA . LYS A 1 331 ? 13.874 16.204 26.207 1.00 89.06 331 LYS A CA 1
ATOM 2626 C C . LYS A 1 331 ? 14.470 16.140 27.612 1.00 89.06 331 LYS A C 1
ATOM 2628 O O . LYS A 1 331 ? 14.704 17.184 28.208 1.00 89.06 331 LYS A O 1
ATOM 2633 N N . PHE A 1 332 ? 14.811 14.943 28.091 1.00 89.69 332 PHE A N 1
ATOM 2634 C CA . PHE A 1 332 ? 15.498 14.759 29.369 1.00 89.69 332 PHE A CA 1
ATOM 2635 C C . PHE A 1 332 ? 16.845 15.494 29.402 1.00 89.69 332 PHE A C 1
ATOM 2637 O O . PHE A 1 332 ? 17.093 16.287 30.305 1.00 89.69 332 PHE A O 1
ATOM 2644 N N . ARG A 1 333 ? 17.693 15.318 28.376 1.00 89.88 333 ARG A N 1
ATOM 2645 C CA . ARG A 1 333 ? 18.979 16.036 28.270 1.00 89.88 333 ARG A CA 1
ATOM 2646 C C . ARG A 1 333 ? 18.805 17.556 28.234 1.00 89.88 333 ARG A C 1
ATOM 2648 O O . ARG A 1 333 ? 19.603 18.262 28.843 1.00 89.88 333 ARG A O 1
ATOM 2655 N N . ALA A 1 334 ? 17.794 18.059 27.527 1.00 89.25 334 ALA A N 1
ATOM 2656 C CA . ALA A 1 334 ? 17.484 19.487 27.496 1.00 89.25 334 ALA A CA 1
ATOM 2657 C C . ALA A 1 334 ? 17.039 20.002 28.877 1.00 89.25 334 ALA A C 1
ATOM 2659 O O . ALA A 1 334 ? 17.536 21.034 29.319 1.00 89.25 334 ALA A O 1
ATOM 2660 N N . GLY A 1 335 ? 16.189 19.251 29.585 1.00 89.62 335 GLY A N 1
ATOM 2661 C CA . GLY A 1 335 ? 15.771 19.566 30.954 1.00 89.62 335 GLY A CA 1
ATOM 2662 C C . GLY A 1 335 ? 16.941 19.599 31.940 1.00 89.62 335 GLY A C 1
ATOM 2663 O O . GLY A 1 335 ? 17.085 20.565 32.682 1.00 89.62 335 GLY A O 1
ATOM 2664 N N . VAL A 1 336 ? 17.841 18.611 31.886 1.00 90.88 336 VAL A N 1
ATOM 2665 C CA . VAL A 1 336 ? 19.061 18.587 32.716 1.00 90.88 336 VAL A CA 1
ATOM 2666 C C . VAL A 1 336 ? 19.946 19.806 32.440 1.00 90.88 336 VAL A C 1
ATOM 2668 O O . VAL A 1 336 ? 20.405 20.455 33.378 1.00 90.88 336 VAL A O 1
ATOM 2671 N N . LYS A 1 337 ? 20.160 20.167 31.166 1.00 91.19 337 LYS A N 1
ATOM 2672 C CA . LYS A 1 337 ? 20.935 21.367 30.805 1.00 91.19 337 LYS A CA 1
ATOM 2673 C C . LYS A 1 337 ? 20.293 22.655 31.324 1.00 91.19 337 LYS A C 1
ATOM 2675 O O . LYS A 1 337 ? 21.020 23.529 31.788 1.00 91.19 337 LYS A O 1
ATOM 2680 N N . LEU A 1 338 ? 18.964 22.761 31.266 1.00 91.56 338 LEU A N 1
ATOM 2681 C CA . LEU A 1 338 ? 18.231 23.915 31.782 1.00 91.56 338 LEU A CA 1
ATOM 2682 C C . LEU A 1 338 ? 18.402 24.046 33.300 1.00 91.56 338 LEU A C 1
ATOM 2684 O O . LEU A 1 338 ? 18.783 25.112 33.763 1.00 91.56 338 LEU A O 1
ATOM 2688 N N . VAL A 1 339 ? 18.225 22.957 34.056 1.00 92.50 339 VAL A N 1
ATOM 2689 C CA . VAL A 1 339 ? 18.420 22.950 35.519 1.00 92.50 339 VAL A CA 1
ATOM 2690 C C . VAL A 1 339 ? 19.849 23.352 35.895 1.00 92.50 339 VAL A C 1
ATOM 2692 O O . VAL A 1 339 ? 20.044 24.176 36.786 1.00 92.50 339 VAL A O 1
ATOM 2695 N N . ILE A 1 340 ? 20.860 22.835 35.187 1.00 93.75 340 ILE A N 1
ATOM 2696 C CA . ILE A 1 340 ? 22.264 23.221 35.410 1.00 93.75 340 ILE A CA 1
ATOM 2697 C C . ILE A 1 340 ? 22.471 24.719 35.144 1.00 93.75 340 ILE A C 1
ATOM 2699 O O . ILE A 1 340 ? 23.146 25.390 35.925 1.00 93.75 340 ILE A O 1
ATOM 2703 N N . ALA A 1 341 ? 21.899 25.255 34.063 1.00 91.19 341 ALA A N 1
ATOM 2704 C CA . ALA A 1 341 ? 22.001 26.676 33.738 1.00 91.19 341 ALA A CA 1
ATOM 2705 C C . ALA A 1 341 ? 21.313 27.556 34.795 1.00 91.19 341 ALA A C 1
ATOM 2707 O O . ALA A 1 341 ? 21.906 28.533 35.249 1.00 91.19 341 ALA A O 1
ATOM 2708 N N . THR A 1 342 ? 20.112 27.181 35.246 1.00 91.19 342 THR A N 1
ATOM 2709 C CA . THR A 1 342 ? 19.379 27.894 36.301 1.00 91.19 342 THR A CA 1
ATOM 2710 C C . THR A 1 342 ? 20.143 27.887 37.624 1.00 91.19 342 THR A C 1
ATOM 2712 O O . THR A 1 342 ? 20.275 28.935 38.251 1.00 91.19 342 THR A O 1
ATOM 2715 N N . ASN A 1 343 ? 20.729 26.751 38.016 1.00 91.50 343 ASN A N 1
ATOM 2716 C CA . ASN A 1 343 ? 21.534 26.667 39.237 1.00 91.50 343 ASN A CA 1
ATOM 2717 C C . ASN A 1 343 ? 22.791 27.546 39.163 1.00 91.50 343 ASN A C 1
ATOM 2719 O O . ASN A 1 343 ? 23.116 28.217 40.138 1.00 91.50 343 ASN A O 1
ATOM 2723 N N . ARG A 1 344 ? 23.464 27.604 38.004 1.00 93.12 344 ARG A N 1
ATOM 2724 C CA . ARG A 1 344 ? 24.627 28.489 37.796 1.00 93.12 344 ARG A CA 1
ATOM 2725 C C . ARG A 1 344 ? 24.261 29.971 37.869 1.00 93.12 344 ARG A C 1
ATOM 2727 O O . ARG A 1 344 ? 25.011 30.763 38.437 1.00 93.12 344 ARG A O 1
ATOM 2734 N N . LEU A 1 345 ? 23.114 30.351 37.307 1.00 91.81 345 LEU A N 1
ATOM 2735 C CA . LEU A 1 345 ? 22.613 31.724 37.395 1.00 91.81 345 LEU A CA 1
ATOM 2736 C C . LEU A 1 345 ? 22.233 32.085 38.835 1.00 91.81 345 LEU A C 1
ATOM 2738 O O . LEU A 1 345 ? 22.583 33.168 39.298 1.00 91.81 345 LEU A O 1
ATOM 2742 N N . SER A 1 346 ? 21.600 31.163 39.566 1.00 90.38 346 SER A N 1
ATOM 2743 C CA . SER A 1 346 ? 21.280 31.354 40.982 1.00 90.38 346 SER A CA 1
ATOM 2744 C C . SER A 1 346 ? 22.539 31.525 41.832 1.00 90.38 346 SER A C 1
ATOM 2746 O O . SER A 1 346 ? 22.589 32.438 42.650 1.00 90.38 346 SER A O 1
ATOM 2748 N N . SER A 1 347 ? 23.577 30.705 41.624 1.00 90.12 347 SER A N 1
ATOM 2749 C CA . SER A 1 347 ? 24.833 30.837 42.374 1.00 90.12 347 SER A CA 1
ATOM 2750 C C . SER A 1 347 ? 25.549 32.158 42.089 1.00 90.12 347 SER A C 1
ATOM 2752 O O . SER A 1 347 ? 26.099 32.760 43.008 1.00 90.12 347 SER A O 1
ATOM 2754 N N . HIS A 1 348 ? 25.501 32.646 40.843 1.00 89.06 348 HIS A N 1
ATOM 2755 C CA . HIS A 1 348 ? 26.059 33.957 40.499 1.00 89.06 348 HIS A CA 1
ATOM 2756 C C . HIS A 1 348 ? 25.258 35.119 41.094 1.00 89.06 348 HIS A C 1
ATOM 2758 O O . HIS A 1 348 ? 25.843 36.097 41.554 1.00 89.06 348 HIS A O 1
ATOM 2764 N N . ALA A 1 349 ? 23.928 35.025 41.125 1.00 86.12 349 ALA A N 1
ATOM 2765 C CA . ALA A 1 349 ? 23.097 36.041 41.764 1.00 86.12 349 ALA A CA 1
ATOM 2766 C C . ALA A 1 349 ? 23.383 36.130 43.274 1.00 86.12 349 ALA A C 1
ATOM 2768 O O . ALA A 1 349 ? 23.535 37.229 43.806 1.00 86.12 349 ALA A O 1
ATOM 2769 N N . SER A 1 350 ? 23.537 34.982 43.945 1.00 87.69 350 SER A N 1
ATOM 2770 C CA . SER A 1 350 ? 23.899 34.924 45.366 1.00 87.69 350 SER A CA 1
ATOM 2771 C C . SER A 1 350 ? 25.310 35.450 45.650 1.00 87.69 350 SER A C 1
ATOM 2773 O O . SER A 1 350 ? 25.512 36.117 46.663 1.00 87.69 350 SER A O 1
ATOM 2775 N N . SER A 1 351 ? 26.288 35.219 44.762 1.00 85.38 351 SER A N 1
ATOM 2776 C CA . SER A 1 351 ? 27.632 35.792 44.939 1.00 85.38 351 SER A CA 1
ATOM 2777 C C . SER A 1 351 ? 27.626 37.318 44.805 1.00 85.38 351 SER A C 1
ATOM 2779 O O . SER A 1 351 ? 28.295 38.005 45.569 1.00 85.38 351 SER A O 1
ATOM 2781 N N . ILE A 1 352 ? 26.831 37.867 43.877 1.00 84.62 352 ILE A N 1
ATOM 2782 C CA . ILE A 1 352 ? 26.697 39.322 43.698 1.00 84.62 352 ILE A CA 1
ATOM 2783 C C . ILE A 1 352 ? 25.980 39.967 44.895 1.00 84.62 352 ILE A C 1
ATOM 2785 O O . ILE A 1 352 ? 26.344 41.073 45.292 1.00 84.62 352 ILE A O 1
ATOM 2789 N N . SER A 1 353 ? 24.981 39.303 45.492 1.00 80.94 353 SER A N 1
ATOM 2790 C CA . SER A 1 353 ? 24.275 39.863 46.654 1.00 80.94 353 SER A CA 1
ATOM 2791 C C . SER A 1 353 ? 25.130 39.912 47.917 1.00 80.94 353 SER A C 1
ATOM 2793 O O . SER A 1 353 ? 24.938 40.813 48.727 1.00 80.94 353 SER A O 1
ATOM 2795 N N . ASN A 1 354 ? 26.055 38.963 48.092 1.00 80.25 354 ASN A N 1
ATOM 2796 C CA . ASN A 1 354 ? 26.945 38.953 49.254 1.00 80.25 354 ASN A CA 1
ATOM 2797 C C . ASN A 1 354 ? 27.998 40.065 49.172 1.00 80.25 354 ASN A C 1
ATOM 2799 O O . ASN A 1 354 ? 28.202 40.753 50.163 1.00 80.25 354 ASN A O 1
ATOM 2803 N N . ASN A 1 355 ? 28.558 40.333 47.988 1.00 76.88 355 ASN A N 1
ATOM 2804 C CA . ASN A 1 355 ? 29.536 41.415 47.822 1.00 76.88 355 ASN A CA 1
ATOM 2805 C C . ASN A 1 355 ? 28.950 42.822 48.039 1.00 76.88 355 ASN A C 1
ATOM 2807 O O . ASN A 1 355 ? 29.697 43.748 48.302 1.00 76.88 355 ASN A O 1
ATOM 2811 N N . LYS A 1 356 ? 27.626 43.008 47.939 1.00 73.75 356 LYS A N 1
ATOM 2812 C CA . LYS A 1 356 ? 26.970 44.309 48.180 1.00 73.75 356 LYS A CA 1
ATOM 2813 C C . LYS A 1 356 ? 26.664 44.610 49.651 1.00 73.75 356 LYS A C 1
ATOM 2815 O O . LYS A 1 356 ? 26.103 45.662 49.926 1.00 73.75 356 LYS A O 1
ATOM 2820 N N . LYS A 1 357 ? 26.931 43.684 50.576 1.00 71.88 357 LYS A N 1
ATOM 2821 C CA . LYS A 1 357 ? 26.680 43.878 52.017 1.00 71.88 357 LYS A CA 1
ATOM 2822 C C . LYS A 1 357 ? 27.935 44.239 52.819 1.00 71.88 357 LYS A C 1
ATOM 2824 O O . LYS A 1 357 ? 27.819 44.410 54.027 1.00 71.88 357 LYS A O 1
ATOM 2829 N N . GLU A 1 358 ? 29.097 44.310 52.173 1.00 63.31 358 GLU A N 1
ATOM 2830 C CA . GLU A 1 358 ? 30.382 44.630 52.815 1.00 63.31 358 GLU A CA 1
ATOM 2831 C C . GLU A 1 358 ? 30.889 46.053 52.509 1.00 63.31 358 GLU A C 1
ATOM 2833 O O . GLU A 1 358 ? 31.943 46.429 53.013 1.00 63.31 358 GLU A O 1
ATOM 2838 N N . ASP A 1 359 ? 30.106 46.846 51.769 1.00 53.94 359 ASP A N 1
ATOM 2839 C CA . ASP A 1 359 ? 30.241 48.305 51.632 1.00 53.94 359 ASP A CA 1
ATOM 2840 C C . ASP A 1 359 ? 29.115 48.993 52.423 1.00 53.94 359 ASP A C 1
ATOM 2842 O O . ASP A 1 359 ? 29.373 50.058 53.033 1.00 53.94 359 ASP A O 1
#

Sequence (359 aa):
MIPLPTFEQLSTVPSMATTALLFAIFWTVSLPLAEKKIALKLTDAAWWPGAVSPTKSMMYNFGYPKEPTKRFPDGVTESLARDFYSGTISICVAHALCATPMVPVLIRGWEDSSDFIKVSFVLGTLADLGFDIYDAVQLSIRAFAKNHSKPIPIEFWVILVCMHHTTALLLVMPLNLHYVHRFEYHQTAVSLLYAASACYLAGAYKFTLNVYEKRKDFVLYKIIVFFQLAVLLYTRVYLWFPAAFGLRAHMKEQNDTTFFYGATVMVTIFSIFNLVLIVDGLGAAAKWLPRKFPKSKEEKGETAALVRRTSATGIVAPALQMLRAYEAKRKFRAGVKLVIATNRLSSHASSISNNKKED

Secondary structure (DSSP, 8-state):
-PPPPPHHHHSSHHHHHHHHHHHHHHHHHHHHHHHHHHHHHHHT-TTHHHHHHHHHHHHHHTT--SS--SSSTTSS-HHHHHHHHHHHHHHHHHHHHHHGGGHHHHHH-STTS-HHHHHHHHHHHHHHHHHHHHHHHHHHHHHH-TT-SS---HHHHIIIIIIIIHHHHHHHHHHHHHSTT-HHHHHHHHHHHHHHHHHHHHHHHHTT--TTT-HHHHHHHHHHHHHHHHHHHIIIIIIHHHHHHHHHHHHHHTT-HHHHHHHHHHHHHHHHHHHHHHHHHHHHHHHHSSPPPP-SHHHHHHHHHHHHH-SS-SS--HHHHHHHHHHHHHHHHHHHHHHHHHHHHHHHHHHHHHHTT--

Radius of gyration: 25.44 Å; chains: 1; bounding box: 56×68×84 Å

Organism: NCBI:txid267567

Foldseek 3Di:
DPDQDFLVQCLDPVNLVVLLQVLLVVCLPPLVVQLVVQLVVLVPDPLNVLLQLLLLLVLVLLVFAPPADLQRNRTCDSSLSSSSLSSLLSLLVQLVVLLVLLVVCLVQADVRDDRSSLSSNLSSLSSVSSNLVNVLVVLVCLDPPRDDPNHGDVSNSCLPNVQNSVLSPPPSSVCSNPPSRPSLVSLLSNLVSNLSSLLSVLVSVLSSALQQPDVVSLVSNLVSLVVNLVSLCCRLPVSLPVSLVVVLVVCVVVVVVVVSVVSVVNSVSNNVSSVLSNVLSVQSNVPRVVDDHDDDPVSSVVVSVCSSNDDRDPPSRVVNVVVVVVVVVVVVVVVVVVVVVVVVVVVVVVVVVVVVVVD